Protein AF-A0A1I8FI12-F1 (afdb_monomer)

Sequence (278 aa):
MPPPSSIDGEDDNESLGGVTASTINPVGDDRMRRRLKYFFMTPCEKYQAKGRLPLKLLLQLLKVLLSWDPSWETPPYPPSHGPYAVYTYDSFYSAINFALAGYNGTASDSVGSFAPPAAANESQPEPPSLCLMHYANLTVDAANFRYVSTRCFEMLPLPDGNGTWRYDTRRLLEEEGYNLNFEIVLTAQLQFYILFDNRAHTGQVQVSLIADPIEHRCSVEEQFGQIEKAVSYTILDVSVILVCLLSFVSCVRSLYKGNRMRLVRPLVVSLVVLNLLN

Structure (mmCIF, N/CA/C/O backbone):
data_AF-A0A1I8FI12-F1
#
_entry.id   AF-A0A1I8FI12-F1
#
loop_
_atom_site.group_PDB
_atom_site.id
_atom_site.type_symbol
_atom_site.label_atom_id
_atom_site.label_alt_id
_atom_site.label_comp_id
_atom_site.label_asym_id
_atom_site.label_entity_id
_atom_site.label_seq_id
_atom_site.pdbx_PDB_ins_code
_atom_site.Cartn_x
_atom_site.Cartn_y
_atom_site.Cartn_z
_atom_site.occupancy
_atom_site.B_iso_or_equiv
_atom_site.auth_seq_id
_atom_site.auth_comp_id
_atom_site.auth_asym_id
_atom_site.auth_atom_id
_atom_site.pdbx_PDB_model_num
ATOM 1 N N . MET A 1 1 ? 31.578 -41.080 -69.756 1.00 28.78 1 MET A N 1
ATOM 2 C CA . MET A 1 1 ? 31.136 -41.744 -71.002 1.00 28.78 1 MET A CA 1
ATOM 3 C C . MET A 1 1 ? 29.886 -42.554 -70.688 1.00 28.78 1 MET A C 1
ATOM 5 O O . MET A 1 1 ? 29.957 -43.265 -69.693 1.00 28.78 1 MET A O 1
ATOM 9 N N . PRO A 1 2 ? 28.813 -42.520 -71.497 1.00 45.06 2 PRO A N 1
ATOM 10 C CA . PRO A 1 2 ? 28.521 -41.607 -72.608 1.00 45.06 2 PRO A CA 1
ATOM 11 C C . PRO A 1 2 ? 27.128 -40.899 -72.525 1.00 45.06 2 PRO A C 1
ATOM 13 O O . PRO A 1 2 ? 26.338 -41.205 -71.635 1.00 45.06 2 PRO A O 1
ATOM 16 N N . PRO A 1 3 ? 26.879 -39.922 -73.431 1.00 64.00 3 PRO A N 1
ATOM 17 C CA . PRO A 1 3 ? 25.586 -39.277 -73.783 1.00 64.00 3 PRO A CA 1
ATOM 18 C C . PRO A 1 3 ? 24.864 -40.148 -74.871 1.00 64.00 3 PRO A C 1
ATOM 20 O O . PRO A 1 3 ? 25.194 -41.336 -74.864 1.00 64.00 3 PRO A O 1
ATOM 23 N N . PRO A 1 4 ? 23.979 -39.724 -75.830 1.00 53.25 4 PRO A N 1
ATOM 24 C CA . PRO A 1 4 ? 23.434 -38.403 -76.241 1.00 53.25 4 PRO A CA 1
ATOM 25 C C . PRO A 1 4 ? 21.944 -38.377 -76.721 1.00 53.25 4 PRO A C 1
ATOM 27 O O . PRO A 1 4 ? 21.262 -39.397 -76.739 1.00 53.25 4 PRO A O 1
ATOM 30 N N . SER A 1 5 ? 21.444 -37.200 -77.134 1.00 34.06 5 SER A N 1
ATOM 31 C CA . SER A 1 5 ? 20.672 -36.905 -78.382 1.00 34.06 5 SER A CA 1
ATOM 32 C C . SER A 1 5 ? 19.989 -35.528 -78.224 1.00 34.06 5 SER A C 1
ATOM 34 O O . SER A 1 5 ? 19.393 -35.286 -77.182 1.00 34.06 5 SER A O 1
ATOM 36 N N . SER A 1 6 ? 20.171 -34.467 -79.025 1.00 30.56 6 SER A N 1
ATOM 37 C CA . SER A 1 6 ? 20.290 -34.205 -80.476 1.00 30.56 6 SER A CA 1
ATOM 38 C C . SER A 1 6 ? 18.968 -34.234 -81.257 1.00 30.56 6 SER A C 1
ATOM 40 O O . SER A 1 6 ? 18.298 -35.262 -81.240 1.00 30.56 6 SER A O 1
ATOM 42 N N . ILE A 1 7 ? 18.766 -33.159 -82.042 1.00 35.19 7 ILE A N 1
ATOM 43 C CA . ILE A 1 7 ? 18.015 -33.015 -83.314 1.00 35.19 7 ILE A CA 1
ATOM 44 C C . ILE A 1 7 ? 16.767 -32.105 -83.259 1.00 35.19 7 ILE A C 1
ATOM 46 O O . ILE A 1 7 ? 15.700 -32.500 -82.801 1.00 35.19 7 ILE A O 1
ATOM 50 N N . ASP A 1 8 ? 17.011 -30.865 -83.704 1.00 29.38 8 ASP A N 1
ATOM 51 C CA . ASP A 1 8 ? 16.436 -30.120 -84.844 1.00 29.38 8 ASP A CA 1
ATOM 52 C C . ASP A 1 8 ? 14.919 -29.957 -85.042 1.00 29.38 8 ASP A C 1
ATOM 54 O O . ASP A 1 8 ? 14.129 -30.895 -84.977 1.00 29.38 8 ASP A O 1
ATOM 58 N N . GLY A 1 9 ? 14.564 -28.723 -85.419 1.00 26.84 9 GLY A N 1
ATOM 59 C CA . GLY A 1 9 ? 13.270 -28.309 -85.955 1.00 26.84 9 GLY A CA 1
ATOM 60 C C . GLY A 1 9 ? 13.240 -26.799 -86.208 1.00 26.84 9 GLY A C 1
ATOM 61 O O . GLY A 1 9 ? 12.741 -26.050 -85.374 1.00 26.84 9 GLY A O 1
ATOM 62 N N . GLU A 1 10 ? 13.837 -26.384 -87.325 1.00 32.34 10 GLU A N 1
ATOM 63 C CA . GLU A 1 10 ? 13.619 -25.096 -88.000 1.00 32.34 10 GLU A CA 1
ATOM 64 C C . GLU A 1 10 ? 12.156 -25.016 -88.484 1.00 32.34 10 GLU A C 1
ATOM 66 O O . GLU A 1 10 ? 11.647 -26.017 -88.982 1.00 32.34 10 GLU A O 1
ATOM 71 N N . ASP A 1 11 ? 11.498 -23.861 -88.354 1.00 29.08 11 ASP A N 1
ATOM 72 C CA . ASP A 1 11 ? 10.553 -23.358 -89.363 1.00 29.08 11 ASP A CA 1
ATOM 73 C C . ASP A 1 11 ? 10.258 -21.867 -89.122 1.00 29.08 11 ASP A C 1
ATOM 75 O O . ASP A 1 11 ? 9.986 -21.409 -88.006 1.00 29.08 11 ASP A O 1
ATOM 79 N N . ASP A 1 12 ? 10.357 -21.126 -90.218 1.00 35.66 12 ASP A N 1
ATOM 80 C CA . ASP A 1 12 ? 10.257 -19.681 -90.367 1.00 35.66 12 ASP A CA 1
ATOM 81 C C . ASP A 1 12 ? 8.849 -19.135 -90.065 1.00 35.66 12 ASP A C 1
ATOM 83 O O . ASP A 1 12 ? 7.855 -19.747 -90.448 1.00 35.66 12 ASP A O 1
ATOM 87 N N . ASN A 1 13 ? 8.743 -17.929 -89.483 1.00 27.66 13 ASN A N 1
ATOM 88 C CA . ASN A 1 13 ? 8.133 -16.792 -90.190 1.00 27.66 13 ASN A CA 1
ATOM 89 C C . ASN A 1 13 ? 8.250 -15.464 -89.419 1.00 27.66 13 ASN A C 1
ATOM 91 O O . ASN A 1 13 ? 7.984 -15.357 -88.222 1.00 27.66 13 ASN A O 1
ATOM 95 N N . GLU A 1 14 ? 8.576 -14.431 -90.184 1.0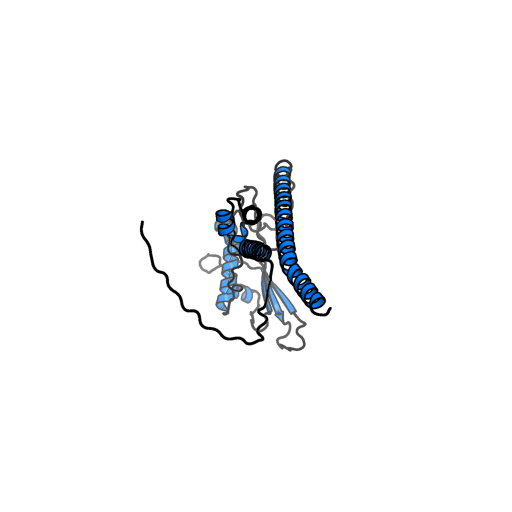0 32.38 14 GLU A N 1
ATOM 96 C CA . GLU A 1 14 ? 8.499 -13.008 -89.882 1.00 32.38 14 GLU A CA 1
ATOM 97 C C . GLU A 1 14 ? 7.123 -12.580 -89.333 1.00 32.38 14 GLU A C 1
ATOM 99 O O . GLU A 1 14 ? 6.083 -12.864 -89.924 1.00 32.38 14 GLU A O 1
ATOM 104 N N . SER A 1 15 ? 7.100 -11.799 -88.248 1.00 27.62 15 SER A N 1
ATOM 105 C CA . SER A 1 15 ? 6.546 -10.429 -88.255 1.00 27.62 15 SER A CA 1
ATOM 106 C C . SER A 1 15 ? 6.455 -9.824 -86.844 1.00 27.62 15 SER A C 1
ATOM 108 O O . SER A 1 15 ? 5.651 -10.193 -85.999 1.00 27.62 15 SER A O 1
ATOM 110 N N . LEU A 1 16 ? 7.324 -8.833 -86.641 1.00 32.00 16 LEU A N 1
ATOM 111 C CA . LEU A 1 16 ? 7.017 -7.504 -86.114 1.00 32.00 16 LEU A CA 1
ATOM 112 C C . LEU A 1 16 ? 6.233 -7.379 -84.788 1.00 32.00 16 LEU A C 1
ATOM 114 O O . LEU A 1 16 ? 5.007 -7.402 -84.746 1.00 32.00 16 LEU A O 1
ATOM 118 N N . GLY A 1 17 ? 6.969 -6.991 -83.740 1.00 35.22 17 GLY A N 1
ATOM 119 C CA . GLY A 1 17 ? 6.443 -6.066 -82.730 1.00 35.22 17 GLY A CA 1
ATOM 120 C C . GLY A 1 17 ? 6.242 -6.637 -81.331 1.00 35.22 17 GLY A C 1
ATOM 121 O O . GLY A 1 17 ? 5.132 -6.648 -80.815 1.00 35.22 17 GLY A O 1
ATOM 122 N N . GLY A 1 18 ? 7.332 -7.022 -80.669 1.00 27.70 18 GLY A N 1
ATOM 123 C CA . GLY A 1 18 ? 7.332 -7.318 -79.238 1.00 27.70 18 GLY A CA 1
ATOM 124 C C . GLY A 1 18 ? 8.640 -6.874 -78.605 1.00 27.70 18 GLY A C 1
ATOM 125 O O . GLY A 1 18 ? 9.526 -7.690 -78.380 1.00 27.70 18 GLY A O 1
ATOM 126 N N . VAL A 1 19 ? 8.786 -5.571 -78.353 1.00 32.06 19 VAL A N 1
ATOM 127 C CA . VAL A 1 19 ? 9.920 -5.021 -77.597 1.00 32.06 19 VAL A CA 1
ATOM 128 C C . VAL A 1 19 ? 9.822 -5.546 -76.163 1.00 32.06 19 VAL A C 1
ATOM 130 O O . VAL A 1 19 ? 9.080 -5.022 -75.334 1.00 32.06 19 VAL A O 1
ATOM 133 N N . THR A 1 20 ? 10.538 -6.632 -75.882 1.00 36.59 20 THR A N 1
ATOM 134 C CA . THR A 1 20 ? 10.688 -7.180 -74.538 1.00 36.59 20 THR A CA 1
ATOM 135 C C . THR A 1 20 ? 11.482 -6.213 -73.677 1.00 36.59 20 THR A C 1
ATOM 137 O O . THR A 1 20 ? 12.553 -5.736 -74.054 1.00 36.59 20 THR A O 1
ATOM 140 N N . ALA A 1 21 ? 10.939 -5.959 -72.493 1.00 42.91 21 ALA A N 1
ATOM 141 C CA . ALA A 1 21 ? 11.583 -5.238 -71.420 1.00 42.91 21 ALA A CA 1
ATOM 142 C C . ALA A 1 21 ? 13.016 -5.737 -71.154 1.00 42.91 21 ALA A C 1
ATOM 144 O O . ALA A 1 21 ? 13.304 -6.933 -71.185 1.00 42.91 21 ALA A O 1
ATOM 145 N N . SER A 1 22 ? 13.862 -4.794 -70.743 1.00 39.78 22 SER A N 1
ATOM 146 C CA . SER A 1 22 ? 15.077 -5.006 -69.951 1.00 39.78 22 SER A CA 1
ATOM 147 C C . SER A 1 22 ? 16.288 -5.678 -70.614 1.00 39.78 22 SER A C 1
ATOM 149 O O . SER A 1 22 ? 16.680 -6.780 -70.244 1.00 39.78 22 SER A O 1
ATOM 151 N N . THR A 1 23 ? 17.059 -4.904 -71.380 1.00 44.78 23 THR A N 1
ATOM 152 C CA . THR A 1 23 ? 18.528 -4.986 -71.266 1.00 44.78 23 THR A CA 1
ATOM 153 C C . THR A 1 23 ? 18.936 -4.311 -69.952 1.00 44.78 23 THR A C 1
ATOM 155 O O . THR A 1 23 ? 19.423 -3.182 -69.932 1.00 44.78 23 THR A O 1
ATOM 158 N N . ILE A 1 24 ? 18.658 -4.961 -68.818 1.00 54.66 24 ILE A N 1
ATOM 159 C CA . ILE A 1 24 ? 19.204 -4.547 -67.522 1.00 54.66 24 ILE A CA 1
ATOM 160 C C . ILE A 1 24 ? 20.526 -5.285 -67.335 1.00 54.66 24 ILE A C 1
ATOM 162 O O . ILE A 1 24 ? 20.578 -6.496 -67.507 1.00 54.66 24 ILE A O 1
ATOM 166 N N . ASN A 1 25 ? 21.592 -4.560 -66.982 1.00 60.25 25 ASN A N 1
ATOM 167 C CA . ASN A 1 25 ? 22.897 -5.117 -66.616 1.00 60.25 25 ASN A CA 1
ATOM 168 C C . ASN A 1 25 ? 22.739 -6.311 -65.641 1.00 60.25 25 ASN A C 1
ATOM 170 O O . ASN A 1 25 ? 22.577 -6.078 -64.436 1.00 60.25 25 ASN A O 1
ATOM 174 N N . PRO A 1 26 ? 22.855 -7.576 -66.095 1.00 61.06 26 PRO A N 1
ATOM 175 C CA . PRO A 1 26 ? 22.500 -8.743 -65.277 1.00 61.06 26 PRO A CA 1
ATOM 176 C C . PRO A 1 26 ? 23.405 -8.860 -64.039 1.00 61.06 26 PRO A C 1
ATOM 178 O O . PRO A 1 26 ? 22.983 -9.230 -62.945 1.00 61.06 26 PRO A O 1
ATOM 181 N N . VAL A 1 27 ? 24.654 -8.406 -64.175 1.00 67.50 27 VAL A N 1
ATOM 182 C CA . VAL A 1 27 ? 25.665 -8.374 -63.108 1.00 67.50 27 VAL A CA 1
ATOM 183 C C . VAL A 1 27 ? 25.328 -7.361 -61.997 1.00 67.50 27 VAL A C 1
ATOM 185 O O . VAL A 1 27 ? 25.689 -7.566 -60.830 1.00 67.50 27 VAL A O 1
ATOM 188 N N . GLY A 1 28 ? 24.658 -6.255 -62.335 1.00 70.69 28 GLY A N 1
ATOM 189 C CA . GLY A 1 28 ? 24.267 -5.208 -61.385 1.00 70.69 28 GLY A CA 1
ATOM 190 C C . GLY A 1 28 ? 23.072 -5.626 -60.529 1.00 70.69 28 GLY A C 1
ATOM 191 O O . GLY A 1 28 ? 23.107 -5.498 -59.298 1.00 70.69 28 GLY A O 1
ATOM 192 N N . ASP A 1 29 ? 22.070 -6.213 -61.175 1.00 75.75 29 ASP A N 1
ATOM 193 C CA . ASP A 1 29 ? 20.841 -6.685 -60.540 1.00 75.75 29 ASP A CA 1
ATOM 194 C C . ASP A 1 29 ? 21.094 -7.850 -59.588 1.00 75.75 29 ASP A C 1
ATOM 196 O O . ASP A 1 29 ? 20.639 -7.828 -58.438 1.00 75.75 29 ASP A O 1
ATOM 200 N N . ASP A 1 30 ? 21.926 -8.813 -59.987 1.00 78.81 30 ASP A N 1
ATOM 201 C CA . ASP A 1 30 ? 22.311 -9.928 -59.122 1.00 78.81 30 ASP A CA 1
ATOM 202 C C . ASP A 1 30 ? 23.063 -9.465 -57.870 1.00 78.81 30 ASP A C 1
ATOM 204 O O . ASP A 1 30 ? 22.864 -9.987 -56.764 1.00 78.81 30 ASP A O 1
ATOM 208 N N . ARG A 1 31 ? 23.907 -8.435 -58.002 1.00 79.56 31 ARG A N 1
ATOM 209 C CA . ARG A 1 31 ? 24.627 -7.837 -56.870 1.00 79.56 31 ARG A CA 1
ATOM 210 C C . ARG A 1 31 ? 23.667 -7.138 -55.904 1.00 79.56 31 ARG A C 1
ATOM 212 O O . ARG A 1 31 ? 23.850 -7.244 -54.685 1.00 79.56 31 ARG A O 1
ATOM 219 N N . MET A 1 32 ? 22.653 -6.444 -56.416 1.00 78.31 32 MET A N 1
ATOM 220 C CA . MET A 1 32 ? 21.637 -5.764 -55.607 1.00 78.31 32 MET A CA 1
ATOM 221 C C . MET A 1 32 ? 20.704 -6.772 -54.917 1.00 78.31 32 MET A C 1
ATOM 223 O O . MET A 1 32 ? 20.475 -6.672 -53.707 1.00 78.31 32 MET A O 1
ATOM 227 N N . ARG A 1 33 ? 20.267 -7.812 -55.637 1.00 81.44 33 ARG A N 1
ATOM 228 C CA . ARG A 1 33 ? 19.439 -8.915 -55.126 1.00 81.44 33 ARG A CA 1
ATOM 229 C C . ARG A 1 33 ? 20.116 -9.654 -53.974 1.00 81.44 33 ARG A C 1
ATOM 231 O O . ARG A 1 33 ? 19.496 -9.871 -52.932 1.00 81.44 33 ARG A O 1
ATOM 238 N N . ARG A 1 34 ? 21.414 -9.963 -54.097 1.00 82.50 34 ARG A N 1
ATOM 239 C CA . ARG A 1 34 ? 22.209 -10.579 -53.014 1.00 82.50 34 ARG A CA 1
ATOM 240 C C . ARG A 1 34 ? 22.301 -9.680 -51.778 1.00 82.50 34 ARG A C 1
ATOM 242 O O . ARG A 1 34 ? 22.200 -10.172 -50.655 1.00 82.50 34 ARG A O 1
ATOM 249 N N . ARG A 1 35 ? 22.458 -8.361 -51.955 1.00 80.81 35 ARG A N 1
ATOM 250 C CA . ARG A 1 35 ? 22.498 -7.391 -50.842 1.00 80.81 35 ARG A CA 1
ATOM 251 C C . ARG A 1 35 ? 21.152 -7.259 -50.130 1.00 80.81 35 ARG A C 1
ATOM 253 O O . ARG A 1 35 ? 21.146 -7.153 -48.905 1.00 80.81 35 ARG A O 1
ATOM 260 N N . LEU A 1 36 ? 20.048 -7.293 -50.876 1.00 82.88 36 LEU A N 1
ATOM 261 C CA . LEU A 1 36 ? 18.695 -7.235 -50.327 1.00 82.88 36 LEU A CA 1
ATOM 262 C C . LEU A 1 36 ? 18.363 -8.509 -49.542 1.00 82.88 36 LEU A C 1
ATOM 264 O O . LEU A 1 36 ? 17.964 -8.417 -48.384 1.00 82.88 36 LEU A O 1
ATOM 268 N N . LYS A 1 37 ? 18.635 -9.689 -50.121 1.00 84.00 37 LYS A N 1
ATOM 269 C CA . LYS A 1 37 ? 18.462 -10.984 -49.443 1.00 84.00 37 LYS A CA 1
ATOM 270 C C . LYS A 1 37 ? 19.275 -11.035 -48.148 1.00 84.0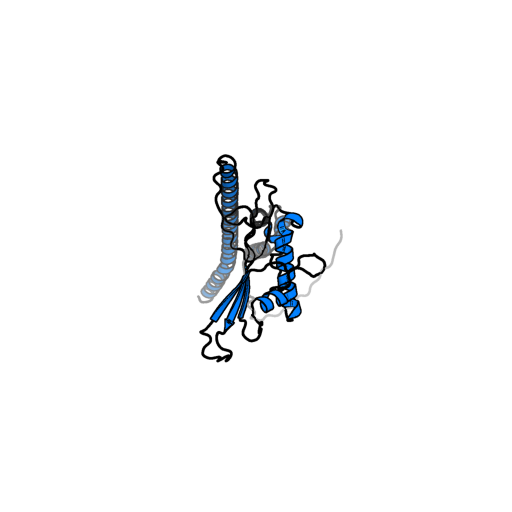0 37 LYS A C 1
ATOM 272 O O . LYS A 1 37 ? 18.729 -11.321 -47.091 1.00 84.00 37 LYS A O 1
ATOM 277 N N . TYR A 1 38 ? 20.546 -10.625 -48.198 1.00 84.25 38 TYR A N 1
ATOM 278 C CA . TYR A 1 38 ? 21.390 -10.537 -47.004 1.00 84.25 38 TYR A CA 1
ATOM 279 C C . TYR A 1 38 ? 20.868 -9.532 -45.964 1.00 84.25 38 TYR A C 1
ATOM 281 O O . TYR A 1 38 ? 21.135 -9.705 -44.783 1.00 84.25 38 TYR A O 1
ATOM 289 N N . PHE A 1 39 ? 20.155 -8.465 -46.340 1.00 83.69 39 PHE A N 1
ATOM 290 C CA . PHE A 1 39 ? 19.617 -7.510 -45.363 1.00 83.69 39 PHE A CA 1
ATOM 291 C C . PHE A 1 39 ? 18.478 -8.112 -44.528 1.00 83.69 39 PHE A C 1
ATOM 293 O O . PHE A 1 39 ? 18.490 -7.926 -43.309 1.00 83.69 39 PHE A O 1
ATOM 300 N N . PHE A 1 40 ? 17.576 -8.873 -45.155 1.00 84.25 40 PHE A N 1
ATOM 301 C CA . PHE A 1 40 ? 16.391 -9.467 -44.518 1.00 84.25 40 PHE A CA 1
ATOM 302 C C . PHE A 1 40 ? 16.611 -10.848 -43.879 1.00 84.25 40 PHE A C 1
ATOM 304 O O . PHE A 1 40 ? 15.725 -11.325 -43.184 1.00 84.25 40 PHE A O 1
ATOM 311 N N . MET A 1 41 ? 17.783 -11.466 -44.054 1.00 85.31 41 MET A N 1
ATOM 312 C CA . MET A 1 41 ? 18.145 -12.703 -43.347 1.00 85.31 41 MET A CA 1
ATOM 313 C C . MET A 1 41 ? 18.170 -12.527 -41.820 1.00 85.31 41 MET A C 1
ATOM 315 O O . MET A 1 41 ? 18.534 -11.452 -41.311 1.00 85.31 41 MET A O 1
ATOM 319 N N . THR A 1 42 ? 17.860 -13.602 -41.094 1.00 85.56 42 THR A N 1
ATOM 320 C CA . THR A 1 42 ? 17.941 -13.652 -39.628 1.00 85.56 42 THR A CA 1
ATOM 321 C C . THR A 1 42 ? 19.398 -13.518 -39.143 1.00 85.56 42 THR A C 1
ATOM 323 O O . THR A 1 42 ? 20.347 -13.708 -39.916 1.00 85.56 42 THR A O 1
ATOM 326 N N . PRO A 1 43 ? 19.639 -13.146 -37.871 1.00 81.62 43 PRO A N 1
ATOM 327 C CA . PRO A 1 43 ? 20.995 -13.068 -37.322 1.00 81.62 43 PRO A CA 1
ATOM 328 C C . PRO A 1 43 ? 21.767 -14.393 -37.422 1.00 81.62 43 PRO A C 1
ATOM 330 O O . PRO A 1 43 ? 22.950 -14.374 -37.765 1.00 81.62 43 PRO A O 1
ATOM 333 N N . CYS A 1 44 ? 21.092 -15.526 -37.198 1.00 82.00 44 CYS A N 1
ATOM 334 C CA . CYS A 1 44 ? 21.666 -16.870 -37.303 1.00 82.00 44 CYS A CA 1
ATOM 335 C C . CYS A 1 44 ? 22.076 -17.198 -38.746 1.00 82.00 44 CYS A C 1
ATOM 337 O O . CYS A 1 44 ? 23.206 -17.614 -38.988 1.00 82.00 44 CYS A O 1
ATOM 339 N N . GLU A 1 45 ? 21.213 -16.900 -39.720 1.00 85.81 45 GLU A N 1
ATOM 340 C CA . GLU A 1 45 ? 21.511 -17.071 -41.148 1.00 85.81 45 GLU A CA 1
ATOM 341 C C . GLU A 1 45 ? 22.701 -16.212 -41.605 1.00 85.81 45 GLU A C 1
ATOM 343 O O . GLU A 1 45 ? 23.546 -16.654 -42.384 1.00 85.81 45 GLU A O 1
ATOM 348 N N . LYS A 1 46 ? 22.814 -14.976 -41.099 1.00 86.06 46 LYS A N 1
ATOM 349 C CA . LYS A 1 46 ? 23.953 -14.084 -41.386 1.00 86.06 46 LYS A CA 1
ATOM 350 C C . LYS A 1 46 ? 25.260 -14.596 -40.787 1.00 86.06 46 LYS A C 1
ATOM 352 O O . LYS A 1 46 ? 26.307 -14.429 -41.418 1.00 86.06 46 LYS A O 1
ATOM 357 N N . TYR A 1 47 ? 25.203 -15.186 -39.593 1.00 84.56 47 TYR A N 1
ATOM 358 C CA . TYR A 1 47 ? 26.350 -15.837 -38.967 1.00 84.56 47 TYR A CA 1
ATOM 359 C C . TYR A 1 47 ? 26.789 -17.049 -39.791 1.00 84.56 47 TYR A C 1
ATOM 361 O O . TYR A 1 47 ? 27.951 -17.125 -40.170 1.00 84.56 47 TYR A O 1
ATOM 369 N N . GLN A 1 48 ? 25.855 -17.914 -40.191 1.00 84.88 48 GLN A N 1
ATOM 370 C CA . GLN A 1 48 ? 26.142 -19.077 -41.036 1.00 84.88 48 GLN A CA 1
ATOM 371 C C . GLN A 1 48 ? 26.708 -18.683 -42.415 1.00 84.88 48 GLN A C 1
ATOM 373 O O . GLN A 1 48 ? 27.594 -19.351 -42.936 1.00 84.88 48 GLN A O 1
ATOM 378 N N . ALA A 1 49 ? 26.260 -17.560 -42.989 1.00 83.69 49 ALA A N 1
ATOM 379 C CA . ALA A 1 49 ? 26.706 -17.094 -44.303 1.00 83.69 49 ALA A CA 1
ATOM 380 C C . ALA A 1 49 ? 28.076 -16.381 -44.322 1.00 83.69 49 ALA A C 1
ATOM 382 O O . ALA A 1 49 ? 28.666 -16.242 -45.394 1.00 83.69 49 ALA A O 1
ATOM 383 N N . LYS A 1 50 ? 28.569 -15.847 -43.192 1.00 82.12 50 LYS A N 1
ATOM 384 C CA . LYS A 1 50 ? 29.823 -15.053 -43.142 1.00 82.12 50 LYS A CA 1
ATOM 385 C C . LYS A 1 50 ? 30.765 -15.362 -41.975 1.00 82.12 50 LYS A C 1
ATOM 387 O O . LYS A 1 50 ? 31.834 -14.759 -41.918 1.00 82.12 50 LYS A O 1
ATOM 392 N N . GLY A 1 51 ? 30.365 -16.198 -41.022 1.00 79.12 51 GLY A N 1
ATOM 393 C CA . GLY A 1 51 ? 31.137 -16.554 -39.825 1.00 79.12 51 GLY A CA 1
ATOM 394 C C . GLY A 1 51 ? 31.386 -15.409 -38.834 1.00 79.12 51 GLY A C 1
ATOM 395 O O . GLY A 1 51 ? 32.211 -15.543 -37.937 1.00 79.12 51 GLY A O 1
ATOM 396 N N . ARG A 1 52 ? 30.723 -14.251 -38.983 1.00 80.31 52 ARG A N 1
ATOM 397 C CA . ARG A 1 52 ? 30.955 -13.073 -38.124 1.00 80.31 52 ARG A CA 1
ATOM 398 C C . ARG A 1 52 ? 29.964 -13.020 -36.975 1.00 80.31 52 ARG A C 1
ATOM 400 O O . ARG A 1 52 ? 28.769 -12.879 -37.230 1.00 80.31 52 ARG A O 1
ATOM 407 N N . LEU A 1 53 ? 30.471 -13.036 -35.742 1.00 78.75 53 LEU A N 1
ATOM 408 C CA . LEU A 1 53 ? 29.665 -12.939 -34.522 1.00 78.75 53 LEU A CA 1
ATOM 409 C C . LEU A 1 53 ? 28.706 -11.726 -34.563 1.00 78.75 53 LEU A C 1
ATOM 411 O O . LEU A 1 53 ? 29.133 -10.613 -34.898 1.00 78.75 53 LEU A O 1
ATOM 415 N N . PRO A 1 54 ? 27.410 -11.906 -34.238 1.00 83.06 54 PRO A N 1
ATOM 416 C CA . PRO A 1 54 ? 26.411 -10.845 -34.305 1.00 83.06 54 PRO A CA 1
ATOM 417 C C . PRO A 1 54 ? 26.522 -9.911 -33.092 1.00 83.06 54 PRO A C 1
ATOM 419 O O . PRO A 1 54 ? 25.685 -9.934 -32.195 1.00 83.06 54 PRO A O 1
ATOM 422 N N . LEU A 1 55 ? 27.526 -9.028 -33.092 1.00 82.94 55 LEU A N 1
ATOM 423 C CA . LEU A 1 55 ? 27.788 -8.078 -31.997 1.00 82.94 55 LEU A CA 1
ATOM 424 C C . LEU A 1 55 ? 26.567 -7.227 -31.606 1.00 82.94 55 LEU A C 1
ATOM 426 O O . LEU A 1 55 ? 26.432 -6.853 -30.451 1.00 82.94 55 LEU A O 1
ATOM 430 N N . LYS A 1 56 ? 25.645 -6.952 -32.538 1.00 85.69 56 LYS A N 1
ATOM 431 C CA . LYS A 1 56 ? 24.390 -6.239 -32.235 1.00 85.69 56 LYS A CA 1
ATOM 432 C C . LYS A 1 56 ? 23.453 -7.041 -31.333 1.00 85.69 56 LYS A C 1
ATOM 434 O O . LYS A 1 56 ? 22.845 -6.464 -30.443 1.00 85.69 56 LYS A O 1
ATOM 439 N N . LEU A 1 57 ? 23.351 -8.347 -31.581 1.00 84.69 57 LEU A N 1
ATOM 440 C CA . LEU A 1 57 ? 22.531 -9.252 -30.780 1.00 84.69 57 LEU A CA 1
ATOM 441 C C . LEU A 1 57 ? 23.161 -9.435 -29.397 1.00 84.69 57 LEU A C 1
ATOM 443 O O . LEU A 1 57 ? 22.470 -9.347 -28.393 1.00 84.69 57 LEU A O 1
ATOM 447 N N . LEU A 1 58 ? 24.487 -9.593 -29.348 1.00 85.44 58 LEU A N 1
ATOM 448 C CA . LEU A 1 58 ? 25.226 -9.706 -28.091 1.00 85.44 58 LEU A CA 1
ATOM 449 C C . LEU A 1 58 ? 25.122 -8.427 -27.245 1.00 85.44 58 LEU A C 1
ATOM 451 O O . LEU A 1 58 ? 24.901 -8.508 -26.044 1.00 85.44 58 LEU A O 1
ATOM 455 N N . LEU A 1 59 ? 25.184 -7.248 -27.873 1.00 86.75 59 LEU A N 1
ATOM 456 C CA . LEU A 1 59 ? 24.977 -5.965 -27.196 1.00 86.75 59 LEU A CA 1
ATOM 457 C C . LEU A 1 59 ? 23.530 -5.788 -26.702 1.00 86.75 59 LEU A C 1
ATOM 459 O O . LEU A 1 59 ? 23.316 -5.197 -25.649 1.00 86.75 59 LEU A O 1
ATOM 463 N N . GLN A 1 60 ? 22.535 -6.296 -27.439 1.00 85.38 60 GLN A N 1
ATOM 464 C CA . GLN A 1 60 ? 21.137 -6.295 -26.993 1.00 85.38 60 GLN A CA 1
ATOM 465 C C . GLN A 1 60 ? 20.925 -7.203 -25.780 1.00 85.38 60 GLN A C 1
ATOM 467 O O . GLN A 1 60 ? 20.270 -6.783 -24.834 1.00 85.38 60 GLN A O 1
ATOM 472 N N . LEU A 1 61 ? 21.511 -8.401 -25.778 1.00 85.56 61 LEU A N 1
ATOM 473 C CA . LEU A 1 61 ? 21.448 -9.312 -24.633 1.00 85.56 61 LEU A CA 1
ATOM 474 C C . LEU A 1 61 ? 22.183 -8.740 -23.415 1.00 85.56 61 LEU A C 1
ATOM 476 O O . LEU A 1 61 ? 21.640 -8.752 -22.317 1.00 85.56 61 LEU A O 1
ATOM 480 N N . LEU A 1 62 ? 23.368 -8.155 -23.616 1.00 87.69 62 LEU A N 1
ATOM 481 C CA . LEU A 1 62 ? 24.110 -7.479 -22.551 1.00 87.69 62 LEU A CA 1
ATOM 482 C C . LEU A 1 62 ? 23.313 -6.312 -21.953 1.00 87.69 62 LEU A C 1
ATOM 484 O O . LEU A 1 62 ? 23.296 -6.150 -20.740 1.00 87.69 62 LEU A O 1
ATOM 488 N N . LYS A 1 63 ? 22.619 -5.525 -22.786 1.00 86.56 63 LYS A N 1
ATOM 489 C CA . LYS A 1 63 ? 21.739 -4.451 -22.309 1.00 86.56 63 LYS A CA 1
ATOM 490 C C . LYS A 1 63 ? 20.623 -4.986 -21.407 1.00 86.56 63 LYS A C 1
ATOM 492 O O . LYS A 1 63 ? 20.349 -4.377 -20.386 1.00 86.56 63 LYS A O 1
ATOM 497 N N . VAL A 1 64 ? 19.987 -6.097 -21.782 1.00 84.75 64 VAL A N 1
ATOM 498 C CA . VAL A 1 64 ? 18.910 -6.702 -20.979 1.00 84.75 64 VAL A CA 1
ATOM 499 C C . VAL A 1 64 ? 19.439 -7.196 -19.635 1.00 84.75 64 VAL A C 1
ATOM 501 O O . VAL A 1 64 ? 18.801 -6.949 -18.625 1.00 84.75 64 VAL A O 1
ATOM 504 N N . LEU A 1 65 ? 20.613 -7.831 -19.611 1.00 84.81 65 LEU A N 1
ATOM 505 C CA . LEU A 1 65 ? 21.218 -8.318 -18.368 1.00 84.81 65 LEU A CA 1
ATOM 506 C C . LEU A 1 65 ? 21.688 -7.178 -17.452 1.00 84.81 65 LEU A C 1
ATOM 508 O O . LEU A 1 65 ? 21.520 -7.266 -16.245 1.00 84.81 65 LEU A O 1
ATOM 512 N N . LEU A 1 66 ? 22.255 -6.103 -18.011 1.00 83.06 66 LEU A N 1
ATOM 513 C CA . LEU A 1 66 ? 22.696 -4.940 -17.228 1.00 83.06 66 LEU A CA 1
ATOM 514 C C . LEU A 1 66 ? 21.534 -4.086 -16.708 1.00 83.06 66 LEU A C 1
ATOM 516 O O . LEU A 1 66 ? 21.691 -3.397 -15.709 1.00 83.06 66 LEU A O 1
ATOM 520 N N . SER A 1 67 ? 20.392 -4.098 -17.394 1.00 79.19 67 SER A N 1
ATOM 521 C CA . SER A 1 67 ? 19.158 -3.432 -16.954 1.00 79.19 67 SER A CA 1
ATOM 522 C C . SER A 1 67 ? 18.174 -4.402 -16.295 1.00 79.19 67 SER A C 1
ATOM 524 O O . SER A 1 67 ? 16.991 -4.082 -16.191 1.00 79.19 67 SER A O 1
ATOM 526 N N . TRP A 1 68 ? 18.637 -5.591 -15.906 1.00 79.50 68 TRP A N 1
ATOM 527 C CA . TRP A 1 68 ? 17.824 -6.554 -15.180 1.00 79.50 68 TRP A CA 1
ATOM 528 C C . TRP A 1 68 ? 17.604 -6.046 -13.761 1.00 79.50 68 TRP A C 1
ATOM 530 O O . TRP A 1 68 ? 18.564 -5.722 -13.063 1.00 79.50 68 TRP A O 1
ATOM 540 N N . ASP A 1 69 ? 16.348 -5.994 -13.336 1.00 74.00 69 ASP A N 1
ATOM 541 C CA . ASP A 1 69 ? 15.969 -5.530 -12.009 1.00 74.00 69 ASP A CA 1
ATOM 542 C C . ASP A 1 69 ? 15.220 -6.667 -11.270 1.00 74.00 69 ASP A C 1
ATOM 544 O O . ASP A 1 69 ? 14.404 -7.366 -11.879 1.00 74.00 69 ASP A O 1
ATOM 548 N N . PRO A 1 70 ? 15.490 -6.922 -9.976 1.00 67.38 70 PRO A N 1
ATOM 549 C CA . PRO A 1 70 ? 14.804 -7.971 -9.211 1.00 67.38 70 PRO A CA 1
ATOM 550 C C . PRO A 1 70 ? 13.282 -7.769 -9.092 1.00 67.38 70 PRO A C 1
ATOM 552 O O . PRO A 1 70 ? 12.543 -8.721 -8.833 1.00 67.38 70 PRO A O 1
ATOM 555 N N . SER A 1 71 ? 12.779 -6.549 -9.314 1.00 63.66 71 SER A N 1
ATOM 556 C CA . SER A 1 71 ? 11.340 -6.248 -9.368 1.00 63.66 71 SER A CA 1
ATOM 557 C C . SER A 1 71 ? 10.601 -6.984 -10.490 1.00 63.66 71 SER A C 1
ATOM 559 O O . SER A 1 71 ? 9.381 -7.094 -10.439 1.00 63.66 71 SER A O 1
ATOM 561 N N . TRP A 1 72 ? 11.314 -7.533 -11.479 1.00 64.81 72 TRP A N 1
ATOM 562 C CA . TRP A 1 72 ? 10.728 -8.320 -12.569 1.00 64.81 72 TRP A CA 1
ATOM 563 C C . TRP A 1 72 ? 10.531 -9.798 -12.198 1.00 64.81 72 TRP A C 1
ATOM 565 O O . TRP A 1 72 ? 9.814 -10.513 -12.898 1.00 64.81 72 TRP A O 1
ATOM 575 N N . GLU A 1 73 ? 11.153 -10.260 -11.108 1.00 60.97 73 GLU A N 1
ATOM 576 C CA . GLU A 1 73 ? 11.052 -11.636 -10.598 1.00 60.97 73 GLU A CA 1
ATOM 577 C C . GLU A 1 73 ? 10.033 -11.773 -9.459 1.00 60.97 73 GLU A C 1
ATOM 579 O O . GLU A 1 73 ? 9.595 -12.879 -9.139 1.00 60.97 73 GLU A O 1
ATOM 584 N N . THR A 1 74 ? 9.620 -10.652 -8.865 1.00 60.09 74 THR A N 1
ATOM 585 C CA . THR A 1 74 ? 8.587 -10.615 -7.828 1.00 60.09 74 THR A CA 1
ATOM 586 C C . THR A 1 74 ? 7.273 -10.136 -8.444 1.00 60.09 74 THR A C 1
ATOM 588 O O . THR A 1 74 ? 7.263 -9.123 -9.145 1.00 60.09 74 THR A O 1
ATOM 591 N N . PRO A 1 75 ? 6.140 -10.841 -8.244 1.00 56.38 75 PRO A N 1
ATOM 592 C CA . PRO A 1 75 ? 4.852 -10.290 -8.643 1.00 56.38 75 PRO A CA 1
ATOM 593 C C . PRO A 1 75 ? 4.699 -8.930 -7.949 1.00 56.38 75 PRO A C 1
ATOM 595 O O . PRO A 1 75 ? 4.951 -8.854 -6.741 1.00 56.38 75 PRO A O 1
ATOM 598 N N . PRO A 1 76 ? 4.333 -7.856 -8.677 1.00 57.06 76 PRO A N 1
ATOM 599 C CA . PRO A 1 76 ? 4.165 -6.556 -8.055 1.00 57.06 76 PRO A CA 1
ATOM 600 C C . PRO A 1 76 ? 3.148 -6.715 -6.929 1.00 57.06 76 PRO A C 1
ATOM 602 O O . PRO A 1 76 ? 2.066 -7.272 -7.125 1.00 57.06 76 PRO A O 1
ATOM 605 N N . TYR A 1 77 ? 3.546 -6.299 -5.732 1.00 53.34 77 TYR A N 1
ATOM 606 C CA . TYR A 1 77 ? 2.654 -6.184 -4.596 1.00 53.34 77 TYR A CA 1
ATOM 607 C C . TYR A 1 77 ? 2.296 -4.698 -4.464 1.00 53.34 77 TYR A C 1
ATOM 609 O O . TYR A 1 77 ? 3.208 -3.873 -4.366 1.00 53.34 77 TYR A O 1
ATOM 617 N N . PRO A 1 78 ? 1.003 -4.320 -4.469 1.00 52.91 78 PRO A N 1
ATOM 618 C CA . PRO A 1 78 ? -0.194 -5.171 -4.391 1.00 52.91 78 PRO A CA 1
ATOM 619 C C . PRO A 1 78 ? -0.502 -5.962 -5.685 1.00 52.91 78 PRO A C 1
ATOM 621 O O . PRO A 1 78 ? -0.142 -5.504 -6.768 1.00 52.91 78 PRO A O 1
ATOM 624 N N . PRO A 1 79 ? -1.147 -7.147 -5.582 1.00 52.12 79 PRO A N 1
ATOM 625 C CA . PRO A 1 79 ? -1.349 -8.072 -6.701 1.00 52.12 79 PRO A CA 1
ATOM 626 C C . PRO A 1 79 ? -2.231 -7.492 -7.820 1.00 52.12 79 PRO A C 1
ATOM 628 O O . PRO A 1 79 ? -2.946 -6.515 -7.634 1.00 52.12 79 PRO A O 1
ATOM 631 N N . SER A 1 80 ? -2.223 -8.144 -8.988 1.00 56.09 80 SER A N 1
ATOM 632 C CA . SER A 1 80 ? -3.004 -7.753 -10.178 1.00 56.09 80 SER A CA 1
ATOM 633 C C . SER A 1 80 ? -4.510 -8.051 -10.103 1.00 56.09 80 SER A C 1
ATOM 635 O O . SER A 1 80 ? -5.265 -7.612 -10.973 1.00 56.09 80 SER A O 1
ATOM 637 N N . HIS A 1 81 ? -4.964 -8.781 -9.081 1.00 54.41 81 HIS A N 1
ATOM 638 C CA . HIS A 1 81 ? -6.374 -8.790 -8.694 1.00 54.41 81 HIS A CA 1
ATOM 639 C C . HIS A 1 81 ? -6.649 -7.442 -8.022 1.00 54.41 81 HIS A C 1
ATOM 641 O O . HIS A 1 81 ? -5.830 -7.004 -7.222 1.00 54.41 81 HIS A O 1
ATOM 647 N N . GLY A 1 82 ? -7.747 -6.767 -8.375 1.00 58.84 82 GLY A N 1
ATOM 648 C CA . GLY A 1 82 ? -8.078 -5.444 -7.830 1.00 58.84 82 GLY A CA 1
ATOM 649 C C . GLY A 1 82 ? -7.999 -5.371 -6.293 1.00 58.84 82 GLY A C 1
ATOM 650 O O . GLY A 1 82 ? -7.934 -6.410 -5.632 1.00 58.84 82 GLY A O 1
ATOM 651 N N . PRO A 1 83 ? -8.001 -4.156 -5.712 1.00 61.62 83 PRO A N 1
ATOM 652 C CA . PRO A 1 83 ? -7.845 -3.975 -4.269 1.00 61.62 83 PRO A CA 1
ATOM 653 C C . PRO A 1 83 ? -8.792 -4.904 -3.501 1.00 61.62 83 PRO A C 1
ATOM 655 O O . PRO A 1 83 ? -9.955 -5.048 -3.885 1.00 61.62 83 PRO A O 1
ATOM 658 N N . TYR A 1 84 ? -8.285 -5.547 -2.442 1.00 72.88 84 TYR A N 1
ATOM 659 C CA . TYR A 1 84 ? -9.090 -6.413 -1.581 1.00 72.88 84 TYR A CA 1
ATOM 660 C C . TYR A 1 84 ? -10.351 -5.660 -1.145 1.00 72.88 84 TYR A C 1
ATOM 662 O O . TYR A 1 84 ? -10.266 -4.597 -0.528 1.00 72.88 84 TYR A O 1
ATOM 670 N N . ALA A 1 85 ? -11.511 -6.195 -1.518 1.00 79.06 85 ALA A N 1
ATOM 671 C CA . ALA A 1 85 ? -12.799 -5.557 -1.316 1.00 79.06 85 ALA A CA 1
ATOM 672 C C . ALA A 1 85 ? -13.676 -6.410 -0.405 1.00 79.06 85 ALA A C 1
ATOM 674 O O . ALA A 1 85 ? -13.683 -7.640 -0.465 1.00 79.06 85 ALA A O 1
ATOM 675 N N . VAL A 1 86 ? -14.430 -5.720 0.439 1.00 86.06 86 VAL A N 1
ATOM 676 C CA . VAL A 1 86 ? -15.299 -6.298 1.452 1.00 86.06 86 VAL A CA 1
ATOM 677 C C . VAL A 1 86 ? -16.736 -5.927 1.101 1.00 86.06 86 VAL A C 1
ATOM 679 O O . VAL A 1 86 ? -17.018 -4.760 0.844 1.00 86.06 86 VAL A O 1
ATOM 682 N N . TYR A 1 87 ? -17.640 -6.909 1.084 1.00 86.12 87 TYR A N 1
ATOM 683 C CA . TYR A 1 87 ? -19.002 -6.728 0.554 1.00 86.12 87 TYR A CA 1
ATOM 684 C C . TYR A 1 87 ? -20.115 -6.916 1.587 1.00 86.12 87 TYR A C 1
ATOM 686 O O . TYR A 1 87 ? -21.281 -6.690 1.277 1.00 86.12 87 TYR A O 1
ATOM 694 N N . THR A 1 88 ? -19.783 -7.343 2.807 1.00 90.94 88 THR A N 1
ATOM 695 C CA . THR A 1 88 ? -20.766 -7.551 3.878 1.00 90.94 88 THR A CA 1
ATOM 696 C C . THR A 1 88 ? -20.385 -6.777 5.136 1.00 90.94 88 THR A C 1
ATOM 698 O O . THR A 1 88 ? -19.202 -6.547 5.403 1.00 90.94 88 THR A O 1
ATOM 701 N N . TYR A 1 89 ? -21.395 -6.412 5.925 1.00 89.69 89 TYR A N 1
ATOM 702 C CA . TYR A 1 89 ? -21.222 -5.732 7.210 1.00 89.69 89 TYR A CA 1
ATOM 703 C C . TYR A 1 89 ? -20.292 -6.518 8.141 1.00 89.69 89 TYR A C 1
ATOM 705 O O . TYR A 1 89 ? -19.320 -5.975 8.659 1.00 89.69 89 TYR A O 1
ATOM 713 N N . ASP A 1 90 ? -20.531 -7.818 8.305 1.00 91.12 90 ASP A N 1
ATOM 714 C CA . ASP A 1 90 ? -19.727 -8.642 9.211 1.00 91.12 90 ASP A CA 1
ATOM 715 C C . ASP A 1 90 ? -18.295 -8.814 8.711 1.00 91.12 90 ASP A C 1
ATOM 717 O O . ASP A 1 90 ? -17.357 -8.720 9.502 1.00 91.12 90 ASP A O 1
ATOM 721 N N . SER A 1 91 ? -18.108 -8.957 7.393 1.00 88.56 91 SER A N 1
ATOM 722 C CA . SER A 1 91 ? -16.770 -9.024 6.800 1.00 88.56 91 SER A CA 1
ATOM 723 C C . SER A 1 91 ? -15.970 -7.727 6.983 1.00 88.56 91 SER A C 1
ATOM 725 O O . SER A 1 91 ? -14.745 -7.771 7.068 1.00 88.56 91 SER A O 1
ATOM 727 N N . PHE A 1 92 ? -16.649 -6.576 7.069 1.00 91.75 92 PHE A N 1
ATOM 728 C CA . PHE A 1 92 ? -16.015 -5.282 7.338 1.00 91.75 92 PHE A CA 1
ATOM 729 C C . PHE A 1 92 ? -15.472 -5.231 8.759 1.00 91.75 92 PHE A C 1
ATOM 731 O O . PHE A 1 92 ? -14.278 -4.998 8.953 1.00 91.75 92 PHE A O 1
ATOM 738 N N . TYR A 1 93 ? -16.312 -5.540 9.748 1.00 93.56 93 TYR A N 1
ATOM 739 C CA . TYR A 1 93 ? -15.872 -5.578 11.139 1.00 93.56 93 TYR A CA 1
ATOM 740 C C . TYR A 1 93 ? -14.790 -6.636 11.363 1.00 93.56 93 TYR A C 1
ATOM 742 O O . TYR A 1 93 ? -13.796 -6.360 12.032 1.00 93.56 93 TYR A O 1
ATOM 750 N N . SER A 1 94 ? -14.927 -7.826 10.766 1.00 92.88 94 SER A N 1
ATOM 751 C CA . SER A 1 94 ? -13.912 -8.873 10.891 1.00 92.88 94 SER A CA 1
ATOM 752 C C . SER A 1 94 ? -12.579 -8.475 10.261 1.00 92.88 94 SER A C 1
ATOM 754 O O . SER A 1 94 ? -11.538 -8.818 10.811 1.00 92.88 94 SER A O 1
ATOM 756 N N . ALA A 1 95 ? -12.591 -7.745 9.138 1.00 91.12 95 ALA A N 1
ATOM 757 C CA . ALA A 1 95 ? -11.367 -7.275 8.491 1.00 91.12 95 ALA A CA 1
ATOM 758 C C . ALA A 1 95 ? -10.606 -6.277 9.379 1.00 91.12 95 ALA A C 1
ATOM 760 O O . ALA A 1 95 ? -9.391 -6.395 9.524 1.00 91.12 95 ALA A O 1
ATOM 761 N N . ILE A 1 96 ? -11.316 -5.346 10.026 1.00 92.44 96 ILE A N 1
ATOM 762 C CA . ILE A 1 96 ? -10.710 -4.395 10.971 1.00 92.44 96 ILE A CA 1
ATOM 763 C C . ILE A 1 96 ? -10.194 -5.126 12.215 1.00 92.44 96 ILE A C 1
ATOM 765 O O . ILE A 1 96 ? -9.049 -4.922 12.612 1.00 92.44 96 ILE A O 1
ATOM 769 N N . ASN A 1 97 ? -10.992 -6.030 12.795 1.00 93.88 97 ASN A N 1
ATOM 770 C CA . ASN A 1 97 ? -10.579 -6.827 13.956 1.00 93.88 97 ASN A CA 1
ATOM 771 C C . ASN A 1 97 ? -9.322 -7.659 13.658 1.00 93.88 97 ASN A C 1
ATOM 773 O O . ASN A 1 97 ? -8.428 -7.742 14.496 1.00 93.88 97 ASN A O 1
ATOM 777 N N . PHE A 1 98 ? -9.241 -8.250 12.463 1.00 91.06 98 PHE A N 1
ATOM 778 C CA . PHE A 1 98 ? -8.072 -8.999 12.010 1.00 91.06 98 PHE A CA 1
ATOM 779 C C . PHE A 1 98 ? -6.835 -8.101 11.888 1.00 91.06 98 PHE A C 1
ATOM 781 O O . PHE A 1 98 ? -5.772 -8.461 12.389 1.00 91.06 98 PHE A O 1
ATOM 788 N N . ALA A 1 99 ? -6.974 -6.915 11.286 1.00 89.75 99 ALA A N 1
ATOM 789 C CA . ALA A 1 99 ? -5.877 -5.956 11.164 1.00 89.75 99 ALA A CA 1
ATOM 790 C C . ALA A 1 99 ? -5.364 -5.476 12.535 1.00 89.75 99 ALA A C 1
ATOM 792 O O . ALA A 1 99 ? -4.156 -5.422 12.753 1.00 89.75 99 ALA A O 1
ATOM 793 N N . LEU A 1 100 ? -6.264 -5.191 13.481 1.00 91.31 100 LEU A N 1
ATOM 794 C CA . LEU A 1 100 ? -5.919 -4.783 14.848 1.00 91.31 100 LEU A CA 1
ATOM 795 C C . LEU A 1 100 ? -5.245 -5.905 15.650 1.00 91.31 100 LEU A C 1
ATOM 797 O O . LEU A 1 100 ? -4.277 -5.661 16.373 1.00 91.31 100 LEU A O 1
ATOM 801 N N . ALA A 1 101 ? -5.727 -7.142 15.506 1.00 89.44 101 ALA A N 1
ATOM 802 C CA . ALA A 1 101 ? -5.093 -8.307 16.115 1.00 89.44 101 ALA A CA 1
ATOM 803 C C . ALA A 1 101 ? -3.672 -8.512 15.565 1.00 89.44 101 ALA A C 1
ATOM 805 O O . ALA A 1 101 ? -2.744 -8.698 16.349 1.00 89.44 101 ALA A O 1
ATOM 806 N N . GLY A 1 102 ? -3.497 -8.389 14.244 1.00 87.00 102 GLY A N 1
ATOM 807 C CA . GLY A 1 102 ? -2.186 -8.424 13.596 1.00 87.00 102 GLY A CA 1
ATOM 808 C C . GLY A 1 102 ? -1.261 -7.304 14.076 1.00 87.00 102 GLY A C 1
ATOM 809 O O . GLY A 1 102 ? -0.105 -7.571 14.384 1.00 87.00 102 GLY A O 1
ATOM 810 N N . TYR A 1 103 ? -1.773 -6.077 14.234 1.00 85.38 103 TYR A N 1
ATOM 811 C CA . TYR A 1 103 ? -1.009 -4.957 14.791 1.00 85.38 103 TYR A CA 1
ATOM 812 C C . TYR A 1 103 ? -0.491 -5.266 16.203 1.00 85.38 103 TYR A C 1
ATOM 814 O O . TYR A 1 103 ? 0.699 -5.108 16.469 1.00 85.38 103 TYR A O 1
ATOM 822 N N . ASN A 1 104 ? -1.345 -5.785 17.088 1.00 85.75 104 ASN A N 1
ATOM 823 C CA . ASN A 1 104 ? -0.946 -6.145 18.451 1.00 85.75 104 ASN A CA 1
ATOM 824 C C . ASN A 1 104 ? 0.041 -7.332 18.494 1.00 85.75 104 ASN A C 1
ATOM 826 O O . ASN A 1 104 ? 0.924 -7.365 19.347 1.00 85.75 104 ASN A O 1
ATOM 830 N N . GLY A 1 105 ? -0.084 -8.281 17.561 1.00 83.19 105 GLY A N 1
ATOM 831 C CA . GLY A 1 105 ? 0.829 -9.419 17.389 1.00 83.19 105 GLY A CA 1
ATOM 832 C C . GLY A 1 105 ? 2.108 -9.099 16.609 1.00 83.19 105 GLY A C 1
ATOM 833 O O . GLY A 1 105 ? 2.945 -9.975 16.420 1.00 83.19 105 GLY A O 1
ATOM 834 N N . THR A 1 106 ? 2.307 -7.854 16.162 1.00 79.88 106 THR A N 1
ATOM 835 C CA . THR A 1 106 ? 3.407 -7.487 15.253 1.00 79.88 106 THR A CA 1
ATOM 836 C C . THR A 1 106 ? 4.783 -7.881 15.794 1.00 79.88 106 THR A C 1
ATOM 838 O O . THR A 1 106 ? 5.609 -8.381 15.039 1.00 79.88 106 THR A O 1
ATOM 841 N N . ALA A 1 107 ? 5.036 -7.717 17.094 1.00 74.94 107 ALA A N 1
ATOM 842 C CA . ALA A 1 107 ? 6.336 -8.040 17.687 1.00 74.94 107 ALA A CA 1
ATOM 843 C C . ALA A 1 107 ? 6.599 -9.553 17.839 1.00 74.94 107 ALA A C 1
ATOM 845 O O . ALA A 1 107 ? 7.757 -9.960 17.884 1.00 74.94 107 ALA A O 1
ATOM 846 N N . SER A 1 108 ? 5.553 -10.382 17.942 1.00 78.31 108 SER A N 1
ATOM 847 C CA . SER A 1 108 ? 5.677 -11.835 18.148 1.00 78.31 108 SER A CA 1
ATOM 848 C C . SER A 1 108 ? 5.518 -12.648 16.867 1.00 78.31 108 SER A C 1
ATOM 850 O O . SER A 1 108 ? 6.156 -13.689 16.724 1.00 78.31 108 SER A O 1
ATOM 852 N N . ASP A 1 109 ? 4.666 -12.187 15.953 1.00 79.44 109 ASP A N 1
ATOM 853 C CA . ASP A 1 109 ? 4.173 -12.990 14.831 1.00 79.44 109 ASP A CA 1
ATOM 854 C C . ASP A 1 109 ? 4.886 -12.656 13.514 1.00 79.44 109 ASP A C 1
ATOM 856 O O . ASP A 1 109 ? 4.804 -13.411 12.542 1.00 79.44 109 ASP A O 1
ATOM 860 N N . SER A 1 110 ? 5.574 -11.514 13.452 1.00 75.94 110 SER A N 1
ATOM 861 C CA . SER A 1 110 ? 6.238 -11.063 12.234 1.00 75.94 110 SER A CA 1
ATOM 862 C C . SER A 1 110 ? 7.634 -11.673 12.065 1.00 75.94 110 SER A C 1
ATOM 864 O O . SER A 1 110 ? 8.336 -12.003 13.016 1.00 75.94 110 SER A O 1
ATOM 866 N N . VAL A 1 111 ? 8.055 -11.819 10.807 1.00 76.88 111 VAL A N 1
ATOM 867 C CA . VAL A 1 111 ? 9.393 -12.330 10.453 1.00 76.88 111 VAL A CA 1
ATOM 868 C C . VAL A 1 111 ? 10.488 -11.278 10.706 1.00 76.88 111 VAL A C 1
ATOM 870 O O . VAL A 1 111 ? 11.659 -11.624 10.849 1.00 76.88 111 VAL A O 1
ATOM 873 N N . GLY A 1 112 ? 10.122 -9.991 10.738 1.00 68.94 112 GLY A N 1
ATOM 874 C CA . GLY A 1 112 ? 11.037 -8.868 10.951 1.00 68.94 112 GLY A CA 1
ATOM 875 C C . GLY A 1 112 ? 10.949 -8.290 12.363 1.00 68.94 112 GLY A C 1
ATOM 8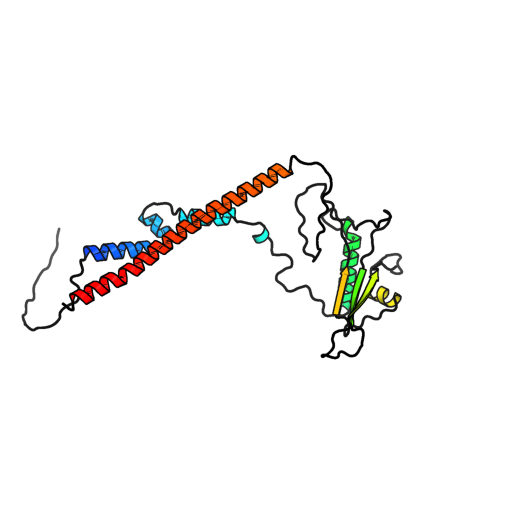76 O O . GLY A 1 112 ? 10.010 -8.553 13.100 1.00 68.94 112 GLY A O 1
ATOM 877 N N . SER A 1 113 ? 11.918 -7.456 12.740 1.00 70.50 113 SER A N 1
ATOM 878 C CA . SER A 1 113 ? 11.879 -6.737 14.019 1.00 70.50 113 SER A CA 1
ATOM 879 C C . SER A 1 113 ? 11.006 -5.488 13.895 1.00 70.50 113 SER A C 1
ATOM 881 O O . SER A 1 113 ? 11.495 -4.386 13.633 1.00 70.50 113 SER A O 1
ATOM 883 N N . PHE A 1 114 ? 9.700 -5.677 14.049 1.00 75.19 114 PHE A N 1
ATOM 884 C CA . PHE A 1 114 ? 8.720 -4.599 14.064 1.00 75.19 114 PHE A CA 1
ATOM 885 C C . PHE A 1 114 ? 8.217 -4.365 15.488 1.00 75.19 114 PHE A C 1
ATOM 887 O O . PHE A 1 114 ? 7.877 -5.307 16.202 1.00 75.19 114 PHE A O 1
ATOM 894 N N . ALA A 1 115 ? 8.137 -3.103 15.889 1.00 69.94 115 ALA A N 1
ATOM 895 C CA . ALA A 1 115 ? 7.567 -2.700 17.163 1.00 69.94 115 ALA A CA 1
ATOM 896 C C . ALA A 1 115 ? 6.534 -1.590 16.931 1.00 69.94 115 ALA A C 1
ATOM 898 O O . ALA A 1 115 ? 6.759 -0.711 16.098 1.00 69.94 115 ALA A O 1
ATOM 899 N N . PRO A 1 116 ? 5.400 -1.582 17.642 1.00 68.31 116 PRO A N 1
ATOM 900 C CA . PRO A 1 116 ? 4.570 -0.390 17.686 1.00 68.31 116 PRO A CA 1
ATOM 901 C C . PRO A 1 116 ? 5.362 0.746 18.369 1.00 68.31 116 PRO A C 1
ATOM 903 O O . PRO A 1 116 ? 6.127 0.477 19.303 1.00 68.31 116 PRO A O 1
ATOM 906 N N . PRO A 1 117 ? 5.249 2.002 17.907 1.00 61.97 117 PRO A N 1
ATOM 907 C CA . PRO A 1 117 ? 5.966 3.117 18.506 1.00 61.97 117 PRO A CA 1
ATOM 908 C C . PRO A 1 117 ? 5.507 3.294 19.950 1.00 61.97 117 PRO A C 1
ATOM 910 O O . PRO A 1 117 ? 4.311 3.382 20.225 1.00 61.97 117 PRO A O 1
ATOM 913 N N . ALA A 1 118 ? 6.466 3.329 20.874 1.00 59.81 118 ALA A N 1
ATOM 914 C CA . ALA A 1 118 ? 6.194 3.701 22.253 1.00 59.81 118 ALA A CA 1
ATOM 915 C C . ALA A 1 118 ? 5.684 5.150 22.276 1.00 59.81 118 ALA A C 1
ATOM 917 O O . ALA A 1 118 ? 6.272 6.018 21.627 1.00 59.81 118 ALA A O 1
ATOM 918 N N . ALA A 1 119 ? 4.599 5.407 23.007 1.00 56.22 119 ALA A N 1
ATOM 919 C CA . ALA A 1 119 ? 4.127 6.759 23.258 1.00 56.22 119 ALA A CA 1
ATOM 920 C C . ALA A 1 119 ? 5.244 7.601 23.896 1.00 56.22 119 ALA A C 1
ATOM 922 O O . ALA A 1 119 ? 6.184 7.074 24.496 1.00 56.22 119 ALA A O 1
ATOM 923 N N . ALA A 1 120 ? 5.105 8.928 23.824 1.00 51.66 120 ALA A N 1
ATOM 924 C CA . ALA A 1 120 ? 6.045 9.898 24.401 1.00 51.66 120 ALA A CA 1
ATOM 925 C C . ALA A 1 120 ? 6.387 9.652 25.891 1.00 51.66 120 ALA A C 1
ATOM 927 O O . ALA A 1 120 ? 7.404 10.139 26.379 1.00 51.66 120 ALA A O 1
ATOM 928 N N . ASN A 1 121 ? 5.558 8.871 26.591 1.00 53.31 121 ASN A N 1
ATOM 929 C CA . ASN A 1 121 ? 5.869 8.248 27.868 1.00 53.31 121 ASN A CA 1
ATOM 930 C C . ASN A 1 121 ? 6.076 6.748 27.601 1.00 53.31 121 ASN A C 1
ATOM 932 O O . ASN A 1 121 ? 5.105 6.051 27.317 1.00 53.31 121 ASN A O 1
ATOM 936 N N . GLU A 1 122 ? 7.328 6.289 27.670 1.00 55.06 122 GLU A N 1
ATOM 937 C CA . GLU A 1 122 ? 7.916 5.011 27.205 1.00 55.06 122 GLU A CA 1
ATOM 938 C C . GLU A 1 122 ? 7.240 3.686 27.655 1.00 55.06 122 GLU A C 1
ATOM 940 O O . GLU A 1 122 ? 7.817 2.610 27.506 1.00 55.06 122 GLU A O 1
ATOM 945 N N . SER A 1 123 ? 6.032 3.713 28.217 1.00 55.75 123 SER A N 1
ATOM 946 C CA . SER A 1 123 ? 5.353 2.574 28.837 1.00 55.75 123 SER A CA 1
ATOM 947 C C . SER A 1 123 ? 4.171 1.995 28.052 1.00 55.75 123 SER A C 1
ATOM 949 O O . SER A 1 123 ? 3.751 0.885 28.379 1.00 55.75 123 SER A O 1
ATOM 951 N N . GLN A 1 124 ? 3.639 2.664 27.022 1.00 57.34 124 GLN A N 1
ATOM 952 C CA . GLN A 1 124 ? 2.550 2.099 26.209 1.00 57.34 124 GLN A CA 1
ATOM 953 C C . GLN A 1 124 ? 2.627 2.532 24.742 1.00 57.34 124 GLN A C 1
ATOM 955 O O . GLN A 1 124 ? 2.889 3.701 24.481 1.00 57.34 124 GLN A O 1
ATOM 960 N N . PRO A 1 125 ? 2.411 1.624 23.775 1.00 65.69 125 PRO A N 1
ATOM 961 C CA . PRO A 1 125 ? 2.304 2.005 22.375 1.00 65.69 125 PRO A CA 1
ATOM 962 C C . PRO A 1 125 ? 1.056 2.855 22.120 1.00 65.69 125 PRO A C 1
ATOM 964 O O . PRO A 1 125 ? 0.017 2.626 22.742 1.00 65.69 125 PRO A O 1
ATOM 967 N N . GLU A 1 126 ? 1.147 3.813 21.195 1.00 72.81 126 GLU A N 1
ATOM 968 C CA . GLU A 1 126 ? -0.032 4.573 20.762 1.00 72.81 126 GLU A CA 1
ATOM 969 C C . GLU A 1 126 ? -1.061 3.625 20.111 1.00 72.81 126 GLU A C 1
ATOM 971 O O . GLU A 1 126 ? -0.690 2.793 19.264 1.00 72.81 126 GLU A O 1
ATOM 976 N N . PRO A 1 127 ? -2.346 3.693 20.513 1.00 83.88 127 PRO A N 1
ATOM 977 C CA . PRO A 1 127 ? -3.369 2.819 19.963 1.00 83.88 127 PRO A CA 1
ATOM 978 C C . PRO A 1 127 ? -3.674 3.192 18.502 1.00 83.88 127 PRO A C 1
ATOM 980 O O . PRO A 1 127 ? -3.692 4.375 18.153 1.00 83.88 127 PRO A O 1
ATOM 983 N N . PRO A 1 128 ? -3.962 2.209 17.630 1.00 89.88 128 PRO A N 1
ATOM 984 C CA . PRO A 1 128 ? -4.504 2.474 16.303 1.00 89.88 128 PRO A CA 1
ATOM 985 C C . PRO A 1 128 ? -5.789 3.299 16.386 1.00 89.88 128 PRO A C 1
ATOM 987 O O . PRO A 1 128 ? -6.588 3.111 17.302 1.00 89.88 128 PRO A O 1
ATOM 990 N N . SER A 1 129 ? -6.042 4.148 15.394 1.00 91.88 129 SER A N 1
ATOM 991 C CA . SER A 1 129 ? -7.287 4.910 15.296 1.00 91.88 129 SER A CA 1
ATOM 992 C C . SER A 1 129 ? -8.089 4.526 14.055 1.00 91.88 129 SER A C 1
ATOM 994 O O . SER A 1 129 ? -7.549 4.370 12.961 1.00 91.88 129 SER A O 1
ATOM 996 N N . LEU A 1 130 ? -9.401 4.350 14.210 1.00 94.06 130 LEU A N 1
ATOM 997 C CA . LEU A 1 130 ? -10.333 4.141 13.106 1.00 94.06 130 LEU A CA 1
ATOM 998 C C . LEU A 1 130 ? -11.050 5.456 12.804 1.00 94.06 130 LEU A C 1
ATOM 1000 O O . LEU A 1 130 ? -11.885 5.901 13.585 1.00 94.06 130 LEU A O 1
ATOM 1004 N N . CYS A 1 131 ? -10.751 6.066 11.661 1.00 93.38 131 CYS A N 1
ATOM 1005 C CA . CYS A 1 131 ? -11.380 7.296 11.194 1.00 93.38 131 CYS A CA 1
ATOM 1006 C C . CYS A 1 131 ? -12.444 7.009 10.132 1.00 93.38 131 CYS A C 1
ATOM 1008 O O . CYS A 1 131 ? -12.166 6.426 9.083 1.00 93.38 131 CYS A O 1
ATOM 1010 N N . LEU A 1 132 ? -13.669 7.456 10.394 1.00 92.06 132 LEU A N 1
ATOM 1011 C CA . LEU A 1 132 ? -14.828 7.314 9.523 1.00 92.06 132 LEU A CA 1
ATOM 1012 C C . LEU A 1 132 ? -15.222 8.674 8.946 1.00 92.06 132 LEU A C 1
ATOM 1014 O O . LEU A 1 132 ? -15.660 9.572 9.675 1.00 92.06 132 LEU A O 1
ATOM 1018 N N . MET A 1 133 ? -15.098 8.815 7.629 1.00 88.25 133 MET A N 1
ATOM 1019 C CA . MET A 1 133 ? -15.606 9.976 6.902 1.00 88.25 133 MET A CA 1
ATOM 1020 C C . MET A 1 133 ? -17.046 9.711 6.480 1.00 88.25 133 MET A C 1
ATOM 1022 O O . MET A 1 133 ? -17.331 8.696 5.847 1.00 88.25 133 MET A O 1
ATOM 1026 N N . HIS A 1 134 ? -17.957 10.614 6.817 1.00 85.69 134 HIS A N 1
ATOM 1027 C CA . HIS A 1 134 ? -19.384 10.470 6.550 1.00 85.69 134 HIS A CA 1
ATOM 1028 C C . HIS A 1 134 ? -20.010 11.796 6.117 1.00 85.69 134 HIS A C 1
ATOM 1030 O O . HIS A 1 134 ? -19.489 12.879 6.399 1.00 85.69 134 HIS A O 1
ATOM 1036 N N . TYR A 1 135 ? -21.147 11.718 5.430 1.00 81.38 135 TYR A N 1
ATOM 1037 C CA . TYR A 1 135 ? -21.946 12.902 5.134 1.00 81.38 135 TYR A CA 1
ATOM 1038 C C . TYR A 1 135 ? -22.562 13.475 6.414 1.00 81.38 135 TYR A C 1
ATOM 1040 O O . TYR A 1 135 ? -23.129 12.746 7.225 1.00 81.38 135 TYR A O 1
ATOM 1048 N N . ALA A 1 136 ? -22.474 14.796 6.588 1.00 70.88 136 ALA A N 1
ATOM 1049 C CA . ALA A 1 136 ? -23.032 15.477 7.759 1.00 70.88 136 ALA A CA 1
ATOM 1050 C C . ALA A 1 136 ? -24.575 15.449 7.800 1.00 70.88 136 ALA A C 1
ATOM 1052 O O . ALA A 1 136 ? -25.158 15.544 8.876 1.00 70.88 136 ALA A O 1
ATOM 1053 N N . ASN A 1 137 ? -25.230 15.309 6.639 1.00 65.75 137 ASN A N 1
ATOM 1054 C CA . ASN A 1 137 ? -26.683 15.216 6.498 1.00 65.75 137 ASN A CA 1
ATOM 1055 C C . ASN A 1 137 ? -27.091 13.863 5.901 1.00 65.75 137 ASN A C 1
ATOM 1057 O O . ASN A 1 137 ? -26.446 13.361 4.985 1.00 65.75 137 ASN A O 1
ATOM 1061 N N . LEU A 1 138 ? -28.223 13.330 6.370 1.00 58.91 138 LEU A N 1
ATOM 1062 C CA . LEU A 1 138 ? -28.848 12.094 5.872 1.00 58.91 138 LEU A CA 1
ATOM 1063 C C . LEU A 1 138 ? -29.452 12.236 4.461 1.00 58.91 138 LEU A C 1
ATOM 1065 O O . LEU A 1 138 ? -29.830 11.245 3.846 1.00 58.91 138 LEU A O 1
ATOM 1069 N N . THR A 1 139 ? -29.580 13.459 3.942 1.00 57.28 139 THR A N 1
ATOM 1070 C CA . THR A 1 139 ? -30.094 13.699 2.592 1.00 57.28 139 THR A CA 1
ATOM 1071 C C . THR A 1 139 ? -28.936 13.678 1.607 1.00 57.28 139 THR A C 1
ATOM 1073 O O . THR A 1 139 ? -28.182 14.649 1.505 1.00 57.28 139 THR A O 1
ATOM 1076 N N . VAL A 1 140 ? -28.804 12.571 0.879 1.00 56.16 140 VAL A N 1
ATOM 1077 C CA . VAL A 1 140 ? -27.899 12.457 -0.267 1.00 56.16 140 VAL A CA 1
ATOM 1078 C C . VAL A 1 140 ? -28.455 13.331 -1.394 1.00 56.16 140 VAL A C 1
ATOM 1080 O O . VAL A 1 140 ? -29.174 12.866 -2.272 1.00 56.16 140 VAL A O 1
ATOM 1083 N N . ASP A 1 141 ? -28.188 14.633 -1.337 1.00 55.53 141 ASP A N 1
ATOM 1084 C CA . ASP A 1 141 ? -28.473 15.527 -2.452 1.00 55.53 141 ASP A CA 1
ATOM 1085 C C . ASP A 1 141 ? -27.321 15.413 -3.452 1.00 55.53 141 ASP A C 1
ATOM 1087 O O . ASP A 1 141 ? -26.207 15.883 -3.202 1.00 55.53 141 ASP A O 1
ATOM 1091 N N . ALA A 1 142 ? -27.591 14.765 -4.588 1.00 56.53 142 ALA A N 1
ATOM 1092 C CA . ALA A 1 142 ? -26.610 14.513 -5.640 1.00 56.53 142 ALA A CA 1
ATOM 1093 C C . ALA A 1 142 ? -25.988 15.799 -6.227 1.00 56.53 142 ALA A C 1
ATOM 1095 O O . ALA A 1 142 ? -25.019 15.730 -6.982 1.00 56.53 142 ALA A O 1
ATOM 1096 N N . ALA A 1 143 ? -26.533 16.974 -5.894 1.00 59.59 143 ALA A N 1
ATOM 1097 C CA . ALA A 1 143 ? -26.024 18.269 -6.323 1.00 59.59 143 ALA A CA 1
ATOM 1098 C C . ALA A 1 143 ? -25.064 18.947 -5.319 1.00 59.59 143 ALA A C 1
ATOM 1100 O O . ALA A 1 143 ? -24.309 19.830 -5.725 1.00 59.59 143 ALA A O 1
ATOM 1101 N N . ASN A 1 144 ? -25.054 18.566 -4.032 1.00 58.38 144 ASN A N 1
ATOM 1102 C CA . ASN A 1 144 ? -24.346 19.297 -2.967 1.00 58.38 144 ASN A CA 1
ATOM 1103 C C . ASN A 1 144 ? -23.586 18.372 -1.994 1.00 58.38 144 ASN A C 1
ATOM 1105 O O . ASN A 1 144 ? -23.818 18.356 -0.786 1.00 58.38 144 ASN A O 1
ATOM 1109 N N . PHE A 1 145 ? -22.585 17.652 -2.502 1.00 58.47 145 PHE A N 1
ATOM 1110 C CA . PHE A 1 145 ? -21.711 16.756 -1.723 1.00 58.47 145 PHE A CA 1
ATOM 1111 C C . PHE A 1 145 ? -20.675 17.463 -0.818 1.00 58.47 145 PHE A C 1
ATOM 1113 O O . PHE A 1 145 ? -19.572 16.956 -0.627 1.00 58.47 145 PHE A O 1
ATOM 1120 N N . ARG A 1 146 ? -20.948 18.668 -0.301 1.00 58.81 146 ARG A N 1
ATOM 1121 C CA . ARG A 1 146 ? -19.896 19.515 0.303 1.00 58.81 146 ARG A CA 1
ATOM 1122 C C . ARG A 1 146 ? -19.596 19.266 1.780 1.00 58.81 146 ARG A C 1
ATOM 1124 O O . ARG A 1 146 ? -18.524 19.659 2.227 1.00 58.81 146 ARG A O 1
ATOM 1131 N N . TYR A 1 147 ? -20.498 18.647 2.536 1.00 64.69 147 TYR A N 1
ATOM 1132 C CA . TYR A 1 147 ? -20.338 18.523 3.988 1.00 64.69 147 TYR A CA 1
ATOM 1133 C C . TYR A 1 147 ? -19.896 17.112 4.375 1.00 64.69 147 TYR A C 1
ATOM 1135 O O . TYR A 1 147 ? -20.723 16.231 4.612 1.00 64.69 147 TYR A O 1
ATOM 1143 N N . VAL A 1 148 ? -18.577 16.921 4.426 1.00 75.75 148 VAL A N 1
ATOM 1144 C CA . VAL A 1 148 ? -17.928 15.699 4.913 1.00 75.75 148 VAL A CA 1
ATOM 1145 C C . VAL A 1 148 ? -17.459 15.949 6.343 1.00 75.75 148 VAL A C 1
ATOM 1147 O O . VAL A 1 148 ? -16.726 16.903 6.598 1.00 75.75 148 VAL A O 1
ATOM 1150 N N . SER A 1 149 ? -17.910 15.116 7.276 1.00 82.88 149 SER A N 1
ATOM 1151 C CA . SER A 1 149 ? -17.438 15.099 8.658 1.00 82.88 149 SER A CA 1
ATOM 1152 C C . SER A 1 149 ? -16.607 13.842 8.886 1.00 82.88 149 SER A C 1
ATOM 1154 O O . SER A 1 149 ? -16.929 12.775 8.366 1.00 82.88 149 SER A O 1
ATOM 1156 N N . THR A 1 150 ? -15.539 13.964 9.668 1.00 88.69 150 THR A N 1
ATOM 1157 C CA . THR A 1 150 ? -14.668 12.842 10.028 1.00 88.69 150 THR A CA 1
ATOM 1158 C C . THR A 1 150 ? -14.750 12.626 11.527 1.00 88.69 150 THR A C 1
ATOM 1160 O O . THR A 1 150 ? -14.594 13.573 12.297 1.00 88.69 150 THR A O 1
ATOM 1163 N N . ARG A 1 151 ? -14.976 11.381 11.946 1.00 90.56 151 ARG A N 1
ATOM 1164 C CA . ARG A 1 151 ? -14.932 10.973 13.353 1.00 90.56 151 ARG A CA 1
ATOM 1165 C C . ARG A 1 151 ? -13.913 9.853 13.514 1.00 90.56 151 ARG A C 1
ATOM 1167 O O . ARG A 1 151 ? -13.975 8.887 12.762 1.00 90.56 151 ARG A O 1
ATOM 1174 N N . CYS A 1 152 ? -12.998 9.993 14.466 1.00 93.31 152 CYS A N 1
ATOM 1175 C CA . CYS A 1 152 ? -11.962 9.004 14.747 1.00 93.31 152 CYS A CA 1
ATOM 1176 C C . CYS A 1 152 ? -12.182 8.373 16.123 1.00 93.31 152 CYS A C 1
ATOM 1178 O O . CYS A 1 152 ? -12.611 9.063 17.046 1.00 93.31 152 CYS A O 1
ATOM 1180 N N . PHE A 1 153 ? -11.888 7.081 16.231 1.00 93.56 153 PHE A N 1
ATOM 1181 C CA . PHE A 1 153 ? -12.043 6.275 17.440 1.00 93.56 153 PHE A CA 1
ATOM 1182 C C . PHE A 1 153 ? -10.725 5.587 17.765 1.00 93.56 153 PHE A C 1
ATOM 1184 O O . PHE A 1 153 ? -10.099 5.026 16.865 1.00 93.56 153 PHE A O 1
ATOM 1191 N N . GLU A 1 154 ? -10.315 5.610 19.028 1.00 92.38 154 GLU A N 1
ATOM 1192 C CA . GLU A 1 154 ? -9.163 4.835 19.487 1.00 92.38 154 GLU A CA 1
ATOM 1193 C C . GLU A 1 154 ? -9.550 3.360 19.598 1.00 92.38 154 GLU A C 1
ATOM 1195 O O . GLU A 1 154 ? -10.538 2.996 20.234 1.00 92.38 154 GLU A O 1
ATOM 1200 N N . MET A 1 155 ? -8.776 2.497 18.950 1.00 92.44 155 MET A N 1
ATOM 1201 C CA . MET A 1 155 ? -9.071 1.076 18.860 1.00 92.44 155 MET A CA 1
ATOM 1202 C C . MET A 1 155 ? -8.306 0.327 19.944 1.00 92.44 155 MET A C 1
ATOM 1204 O O . MET A 1 155 ? -7.108 0.071 19.820 1.00 92.44 155 MET A O 1
ATOM 1208 N N . LEU A 1 156 ? -9.022 -0.057 20.998 1.00 90.06 156 LEU A N 1
ATOM 1209 C CA . LEU A 1 156 ? -8.501 -0.819 22.129 1.00 90.06 156 LEU A CA 1
ATOM 1210 C C . LEU A 1 156 ? -9.186 -2.193 22.207 1.00 90.06 156 LEU A C 1
ATOM 1212 O O . LEU A 1 156 ? -10.347 -2.333 21.811 1.00 90.06 156 LEU A O 1
ATOM 1216 N N . PRO A 1 157 ? -8.493 -3.237 22.688 1.00 90.50 157 PRO A N 1
ATOM 1217 C CA . PRO A 1 157 ? -9.117 -4.535 22.872 1.00 90.50 157 PRO A CA 1
ATOM 1218 C C . PRO A 1 157 ? -10.097 -4.493 24.053 1.00 90.50 157 PRO A C 1
ATOM 1220 O O . PRO A 1 157 ? -9.847 -3.847 25.069 1.00 90.50 157 PRO A O 1
ATOM 1223 N N . LEU A 1 158 ? -11.198 -5.232 23.935 1.00 90.81 158 LEU A N 1
ATOM 1224 C CA . LEU A 1 158 ? -12.238 -5.360 24.954 1.00 90.81 158 LEU A CA 1
ATOM 1225 C C . LEU A 1 158 ? -12.122 -6.716 25.676 1.00 90.81 158 LEU A C 1
ATOM 1227 O O . LEU A 1 158 ? -11.674 -7.700 25.070 1.00 90.81 158 LEU A O 1
ATOM 1231 N N . PRO A 1 159 ? -12.535 -6.814 26.954 1.00 90.25 159 PRO A N 1
ATOM 1232 C CA . PRO A 1 159 ? -12.559 -8.081 27.676 1.00 90.25 159 PRO A CA 1
ATOM 1233 C C . PRO A 1 159 ? -13.670 -9.003 27.143 1.00 90.25 159 PRO A C 1
ATOM 1235 O O . PRO A 1 159 ? -14.832 -8.613 27.017 1.00 90.25 159 PRO A O 1
ATOM 1238 N N . ASP A 1 160 ? -13.331 -10.263 26.876 1.00 84.56 160 ASP A N 1
ATOM 1239 C CA . ASP A 1 160 ? -14.216 -11.261 26.254 1.00 84.56 160 ASP A CA 1
ATOM 1240 C C . ASP A 1 160 ? -15.012 -12.114 27.260 1.00 84.56 160 ASP A C 1
ATOM 1242 O O . ASP A 1 160 ? -15.394 -13.245 26.973 1.00 84.56 160 ASP A O 1
ATOM 1246 N N . GLY A 1 161 ? -15.214 -11.639 28.491 1.00 80.44 161 GLY A N 1
ATOM 1247 C CA . GLY A 1 161 ? -15.898 -12.393 29.558 1.00 80.44 161 GLY A CA 1
ATOM 1248 C C . GLY A 1 161 ? -15.128 -13.615 30.096 1.00 80.44 161 GLY A C 1
ATOM 1249 O O . GLY A 1 161 ? -15.201 -13.897 31.286 1.00 80.44 161 GLY A O 1
ATOM 1250 N N . ASN A 1 162 ? -14.308 -14.274 29.273 1.00 83.81 162 ASN A N 1
ATOM 1251 C CA . ASN A 1 162 ? -13.415 -15.385 29.623 1.00 83.81 162 ASN A CA 1
ATOM 1252 C C . ASN A 1 162 ? -12.029 -14.929 30.127 1.00 83.81 162 ASN A C 1
ATOM 1254 O O . ASN A 1 162 ? -11.106 -15.735 30.227 1.00 83.81 162 ASN A O 1
ATOM 1258 N N . GLY A 1 163 ? -11.853 -13.635 30.415 1.00 81.00 163 GLY A N 1
ATOM 1259 C CA . GLY A 1 163 ? -10.566 -13.059 30.830 1.00 81.00 163 GLY A CA 1
ATOM 1260 C C . GLY A 1 163 ? -9.556 -12.855 29.692 1.00 81.00 163 GLY A C 1
ATOM 1261 O O . GLY A 1 163 ? -8.441 -12.404 29.938 1.00 81.00 163 GLY A O 1
ATOM 1262 N N . THR A 1 164 ? -9.936 -13.156 28.450 1.00 87.19 164 THR A N 1
ATOM 1263 C CA . THR A 1 164 ? -9.163 -12.856 27.239 1.00 87.19 164 THR A CA 1
ATOM 1264 C C . THR A 1 164 ? -9.512 -11.469 26.702 1.00 87.19 164 THR A C 1
ATOM 1266 O O . THR A 1 164 ? -10.645 -11.016 26.836 1.00 87.19 164 THR A O 1
ATOM 1269 N N . TRP A 1 165 ? -8.546 -10.792 26.080 1.00 86.56 165 TRP A N 1
ATOM 1270 C CA . TRP A 1 165 ? -8.728 -9.477 25.458 1.00 86.56 165 TRP A CA 1
ATOM 1271 C C . TRP A 1 165 ? -8.775 -9.635 23.940 1.00 86.56 165 TRP A C 1
ATOM 1273 O O . TRP A 1 165 ? -7.891 -10.268 23.363 1.00 86.56 165 TRP A O 1
ATOM 1283 N N . ARG A 1 166 ? -9.802 -9.087 23.288 1.00 90.06 166 ARG A N 1
ATOM 1284 C CA . ARG A 1 166 ? -9.998 -9.203 21.835 1.00 90.06 166 ARG A CA 1
ATOM 1285 C C . ARG A 1 166 ? -10.524 -7.907 21.242 1.00 90.06 166 ARG A C 1
ATOM 1287 O O . ARG A 1 166 ? -11.274 -7.181 21.886 1.00 90.06 166 ARG A O 1
ATOM 1294 N N . TYR A 1 167 ? -10.180 -7.650 19.988 1.00 92.12 167 TYR A N 1
ATOM 1295 C CA . TYR A 1 167 ? -10.771 -6.543 19.250 1.00 92.12 167 TYR A CA 1
ATOM 1296 C C . TYR A 1 167 ? -12.179 -6.908 18.781 1.00 92.12 167 TYR A C 1
ATOM 1298 O O . TYR A 1 167 ? -12.382 -7.922 18.108 1.00 92.12 167 TYR A O 1
ATOM 1306 N N . ASP A 1 168 ? -13.141 -6.063 19.141 1.00 93.69 168 ASP A N 1
ATOM 1307 C CA . ASP A 1 168 ? -14.502 -6.095 18.621 1.00 93.69 168 ASP A CA 1
ATOM 1308 C C . ASP A 1 168 ? -14.920 -4.675 18.232 1.00 93.69 168 ASP A C 1
ATOM 1310 O O . ASP A 1 168 ? -15.462 -3.908 19.026 1.00 93.69 168 ASP A O 1
ATOM 1314 N N . THR A 1 169 ? -14.625 -4.326 16.979 1.00 93.94 169 THR A N 1
ATOM 1315 C CA . THR A 1 169 ? -14.889 -3.002 16.404 1.00 93.94 169 THR A CA 1
ATOM 1316 C C . THR A 1 169 ? -16.368 -2.625 16.482 1.00 93.94 169 THR A C 1
ATOM 1318 O O . THR A 1 169 ? -16.685 -1.454 16.659 1.00 93.94 169 THR A O 1
ATOM 1321 N N . ARG A 1 170 ? -17.287 -3.593 16.360 1.00 94.06 170 ARG A N 1
ATOM 1322 C CA . ARG A 1 170 ? -18.728 -3.316 16.412 1.00 94.06 170 ARG A CA 1
ATOM 1323 C C . ARG A 1 170 ? -19.120 -2.851 17.812 1.00 94.06 170 ARG A C 1
ATOM 1325 O O . ARG A 1 170 ? -19.708 -1.784 17.949 1.00 94.06 170 ARG A O 1
ATOM 1332 N N . ARG A 1 171 ? -18.732 -3.617 18.835 1.00 93.12 171 ARG A N 1
ATOM 1333 C CA . ARG A 1 171 ? -19.015 -3.282 20.238 1.00 93.12 171 ARG A CA 1
ATOM 1334 C C . ARG A 1 171 ? -18.349 -1.980 20.671 1.00 93.12 171 ARG A C 1
ATOM 1336 O O . ARG A 1 171 ? -18.989 -1.179 21.336 1.00 93.12 171 ARG A O 1
ATOM 1343 N N . LEU A 1 172 ? -17.104 -1.747 20.254 1.00 93.94 172 LEU A N 1
ATOM 1344 C CA . LEU A 1 172 ? -16.377 -0.520 20.586 1.00 93.94 172 LEU A CA 1
ATOM 1345 C C . LEU A 1 172 ? -17.091 0.725 20.041 1.00 93.94 172 LEU A C 1
ATOM 1347 O O . LEU A 1 172 ? -17.285 1.694 20.768 1.00 93.94 172 LEU A O 1
ATOM 1351 N N . LEU A 1 173 ? -17.542 0.692 18.782 1.00 93.44 173 LEU A N 1
ATOM 1352 C CA . LEU A 1 173 ? -18.295 1.808 18.202 1.00 93.44 173 LEU A CA 1
ATOM 1353 C C . LEU A 1 173 ? -19.637 2.035 18.916 1.00 93.44 173 LEU A C 1
ATOM 1355 O O . LEU A 1 173 ? -20.041 3.181 19.102 1.00 93.44 173 LEU A O 1
ATOM 1359 N N . GLU A 1 174 ? -20.313 0.964 19.338 1.00 92.94 174 GLU A N 1
ATOM 1360 C CA . GLU A 1 174 ? -21.566 1.043 20.099 1.00 92.94 174 GLU A CA 1
ATOM 1361 C C . GLU A 1 174 ? -21.363 1.641 21.505 1.00 92.94 174 GLU A C 1
ATOM 1363 O O . GLU A 1 174 ? -22.177 2.463 21.929 1.00 92.94 174 GLU A O 1
ATOM 1368 N N . GLU A 1 175 ? -20.274 1.290 22.201 1.00 92.19 175 GLU A N 1
ATOM 1369 C CA . GLU A 1 175 ? -19.899 1.860 23.508 1.00 92.19 175 GLU A CA 1
ATOM 1370 C C . GLU A 1 175 ? -19.573 3.362 23.409 1.00 92.19 175 GLU A C 1
ATOM 1372 O O . GLU A 1 175 ? -19.969 4.138 24.280 1.00 92.19 175 GLU A O 1
ATOM 1377 N N . GLU A 1 176 ? -18.977 3.797 22.296 1.00 91.25 176 GLU A N 1
ATOM 1378 C CA . GLU A 1 176 ? -18.747 5.211 21.948 1.00 91.25 176 GLU A CA 1
ATOM 1379 C C . GLU A 1 176 ? -20.012 5.929 21.420 1.00 91.25 176 GLU A C 1
ATOM 1381 O O . GLU A 1 176 ? -19.968 7.071 20.947 1.00 91.25 176 GLU A O 1
ATOM 1386 N N . GLY A 1 177 ? -21.173 5.265 21.466 1.00 91.44 177 GLY A N 1
ATOM 1387 C CA . GLY A 1 177 ? -22.455 5.829 21.046 1.00 91.44 177 GLY A CA 1
ATOM 1388 C C . GLY A 1 177 ? -22.550 6.096 19.541 1.00 91.44 177 GLY A C 1
ATOM 1389 O O . GLY A 1 177 ? -23.299 6.981 19.115 1.00 91.44 177 GLY A O 1
ATOM 1390 N N . TYR A 1 178 ? -21.792 5.365 18.720 1.00 89.31 178 TYR A N 1
ATOM 1391 C CA . TYR A 1 178 ? -21.788 5.498 17.268 1.00 89.31 178 TYR A CA 1
ATOM 1392 C C . TYR A 1 178 ? -22.377 4.268 16.574 1.00 89.31 178 TYR A C 1
ATOM 1394 O O . TYR A 1 178 ? -21.782 3.195 16.528 1.00 89.31 178 TYR A O 1
ATOM 1402 N N . ASN A 1 179 ? -23.542 4.450 15.950 1.00 89.62 179 ASN A N 1
ATOM 1403 C CA . ASN A 1 179 ? -24.143 3.434 15.093 1.00 89.62 179 ASN A CA 1
ATOM 1404 C C . ASN A 1 179 ? -23.690 3.640 13.640 1.00 89.62 179 ASN A C 1
ATOM 1406 O O . ASN A 1 179 ? -24.015 4.651 13.011 1.00 89.62 179 ASN A O 1
ATOM 1410 N N . LEU A 1 180 ? -22.920 2.685 13.119 1.00 88.25 180 LEU A N 1
ATOM 1411 C CA . LEU A 1 180 ? -22.333 2.756 11.786 1.00 88.25 180 LEU A CA 1
ATOM 1412 C C . LEU A 1 180 ? -23.398 2.549 10.697 1.00 88.25 180 LEU A C 1
ATOM 1414 O O . LEU A 1 180 ? -23.783 1.420 10.394 1.00 88.25 180 LEU A O 1
ATOM 1418 N N . ASN A 1 181 ? -23.822 3.638 10.051 1.00 87.62 181 ASN A N 1
ATOM 1419 C CA . ASN A 1 181 ? -24.655 3.570 8.852 1.00 87.62 181 ASN A CA 1
ATOM 1420 C C . ASN A 1 181 ? -23.788 3.605 7.581 1.00 87.62 181 ASN A C 1
ATOM 1422 O O . ASN A 1 181 ? -23.276 4.652 7.186 1.00 87.62 181 ASN A O 1
ATOM 1426 N N . PHE A 1 182 ? -23.670 2.460 6.910 1.00 87.19 182 PHE A N 1
ATOM 1427 C CA . PHE A 1 182 ? -22.877 2.314 5.686 1.00 87.19 182 PHE A CA 1
ATOM 1428 C C . PHE A 1 182 ? -23.432 3.096 4.483 1.00 87.19 182 PHE A C 1
ATOM 1430 O O . PHE A 1 182 ? -22.698 3.299 3.524 1.00 87.19 182 PHE A O 1
ATOM 1437 N N . GLU A 1 183 ? -24.680 3.577 4.520 1.00 83.75 183 GLU A N 1
ATOM 1438 C CA . GLU A 1 183 ? -25.252 4.402 3.441 1.00 83.75 183 GLU A CA 1
ATOM 1439 C C . GLU A 1 183 ? -24.647 5.812 3.381 1.00 83.75 183 GLU A C 1
ATOM 1441 O O . GLU A 1 183 ? -24.647 6.445 2.327 1.00 83.75 183 GLU A O 1
ATOM 1446 N N . ILE A 1 184 ? -24.132 6.312 4.510 1.00 82.75 184 ILE A N 1
ATOM 1447 C CA . ILE A 1 184 ? -23.593 7.676 4.626 1.00 82.75 184 ILE A CA 1
ATOM 1448 C C . ILE A 1 184 ? -22.075 7.718 4.808 1.00 82.75 184 ILE A C 1
ATOM 1450 O O . ILE A 1 184 ? -21.492 8.803 4.766 1.00 82.75 184 ILE A O 1
ATOM 1454 N N . VAL A 1 185 ? -21.436 6.568 5.040 1.00 86.00 185 VAL A N 1
ATOM 1455 C CA . VAL A 1 185 ? -19.986 6.464 5.225 1.00 86.00 185 VAL A CA 1
ATOM 1456 C C . VAL A 1 185 ? -19.304 6.398 3.867 1.00 86.00 185 VAL A C 1
ATOM 1458 O O . VAL A 1 185 ? -19.569 5.523 3.051 1.00 86.00 185 VAL A O 1
ATOM 1461 N N . LEU A 1 186 ? -18.397 7.341 3.647 1.00 85.69 186 LEU A N 1
ATOM 1462 C CA . LEU A 1 186 ? -17.603 7.478 2.433 1.00 85.69 186 LEU A CA 1
ATOM 1463 C C . LEU A 1 186 ? -16.361 6.596 2.489 1.00 85.69 186 LEU A C 1
ATOM 1465 O O . LEU A 1 186 ? -16.055 5.871 1.546 1.00 85.69 186 LEU A O 1
ATOM 1469 N N . THR A 1 187 ? -15.622 6.689 3.593 1.00 86.62 187 THR A N 1
ATOM 1470 C CA . THR A 1 187 ? -14.357 5.985 3.780 1.00 86.62 187 THR A CA 1
ATOM 1471 C C . THR A 1 187 ? -14.174 5.602 5.242 1.00 86.62 187 THR A C 1
ATOM 1473 O O . THR A 1 187 ? -14.535 6.348 6.155 1.00 86.62 187 THR A O 1
ATOM 1476 N N . ALA A 1 188 ? -13.588 4.426 5.451 1.00 90.19 188 ALA A N 1
ATOM 1477 C CA . ALA A 1 188 ? -13.091 3.974 6.738 1.00 90.19 188 ALA A CA 1
ATOM 1478 C C . ALA A 1 188 ? -11.576 3.806 6.622 1.00 90.19 188 ALA A C 1
ATOM 1480 O O . ALA A 1 188 ? -11.096 3.052 5.776 1.00 90.19 188 ALA A O 1
ATOM 1481 N N . GLN A 1 189 ? -10.830 4.540 7.439 1.00 89.75 189 GLN A N 1
ATOM 1482 C CA . GLN A 1 189 ? -9.375 4.517 7.457 1.00 89.75 189 GLN A CA 1
ATOM 1483 C C . GLN A 1 189 ? -8.905 4.030 8.817 1.00 89.75 189 GLN A C 1
ATOM 1485 O O . GLN A 1 189 ? -9.152 4.682 9.827 1.00 89.75 189 GLN A O 1
ATOM 1490 N N . LEU A 1 190 ? -8.225 2.889 8.835 1.00 89.44 190 LEU A N 1
ATOM 1491 C CA . LEU A 1 190 ? -7.516 2.415 10.014 1.00 89.44 190 LEU A CA 1
ATOM 1492 C C . LEU A 1 190 ? -6.088 2.969 9.965 1.00 89.44 190 LEU A C 1
ATOM 1494 O O . LEU A 1 190 ? -5.329 2.630 9.059 1.00 89.44 190 LEU A O 1
ATOM 1498 N N . GLN A 1 191 ? -5.750 3.845 10.905 1.00 86.69 191 GLN A N 1
ATOM 1499 C CA . GLN A 1 191 ? -4.476 4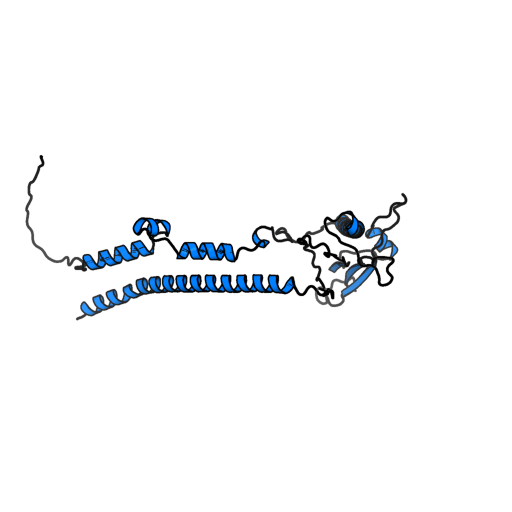.551 10.983 1.00 86.69 191 GLN A CA 1
ATOM 1500 C C . GLN A 1 191 ? -3.666 4.018 12.165 1.00 86.69 191 GLN A C 1
ATOM 1502 O O . GLN A 1 191 ? -4.137 3.999 13.300 1.00 86.69 191 GLN A O 1
ATOM 1507 N N . PHE A 1 192 ? -2.441 3.581 11.900 1.00 81.38 192 PHE A N 1
ATOM 1508 C CA . PHE A 1 192 ? -1.477 3.168 12.913 1.00 81.38 192 PHE A CA 1
ATOM 1509 C C . PHE A 1 192 ? -0.063 3.355 12.375 1.00 81.38 192 PHE A C 1
ATOM 1511 O O . PHE A 1 192 ? 0.160 3.394 11.163 1.00 81.38 192 PHE A O 1
ATOM 1518 N N . TYR A 1 193 ? 0.893 3.434 13.289 1.00 72.81 193 TYR A N 1
ATOM 1519 C CA . TYR A 1 193 ? 2.308 3.560 12.978 1.00 72.81 193 TYR A CA 1
ATOM 1520 C C . TYR A 1 193 ? 3.022 2.281 13.410 1.00 72.81 193 TYR A C 1
ATOM 1522 O O . TYR A 1 193 ? 2.766 1.764 14.491 1.00 72.81 193 TYR A O 1
ATOM 1530 N N . ILE A 1 194 ? 3.913 1.753 12.572 1.00 69.25 194 ILE A N 1
ATOM 1531 C CA . ILE A 1 194 ? 4.780 0.620 12.920 1.00 69.25 194 ILE A CA 1
ATOM 1532 C C . ILE A 1 194 ? 6.220 1.095 12.781 1.00 69.25 194 ILE A C 1
ATOM 1534 O O . ILE A 1 194 ? 6.611 1.605 11.731 1.00 69.25 194 ILE A O 1
ATOM 1538 N N . LEU A 1 195 ? 7.013 0.912 13.833 1.00 66.50 195 LEU A N 1
ATOM 1539 C CA . LEU A 1 195 ? 8.447 1.143 13.808 1.00 66.50 195 LEU A CA 1
ATOM 1540 C C . LEU A 1 195 ? 9.146 -0.128 13.322 1.00 66.50 195 LEU A C 1
ATOM 1542 O O . LEU A 1 195 ? 9.028 -1.193 13.928 1.00 66.50 195 LEU A O 1
ATOM 1546 N N . PHE A 1 196 ? 9.900 -0.011 12.234 1.00 67.12 196 PHE A N 1
ATOM 1547 C CA . PHE A 1 196 ? 10.784 -1.069 11.763 1.00 67.12 196 PHE A CA 1
ATOM 1548 C C . PHE A 1 196 ? 12.228 -0.746 12.157 1.00 67.12 196 PHE A C 1
ATOM 1550 O O . PHE A 1 196 ? 12.794 0.236 11.673 1.00 67.12 196 PHE A O 1
ATOM 1557 N N . ASP A 1 197 ? 12.825 -1.567 13.024 1.00 60.53 197 ASP A N 1
ATOM 1558 C CA . ASP A 1 197 ? 14.221 -1.411 13.440 1.00 60.53 197 ASP A CA 1
ATOM 1559 C C . ASP A 1 197 ? 15.113 -2.441 12.728 1.00 60.53 197 ASP A C 1
ATOM 1561 O O . ASP A 1 197 ? 15.108 -3.629 13.051 1.00 60.53 197 ASP A O 1
ATOM 1565 N N . ASN A 1 198 ? 15.893 -1.984 11.742 1.00 61.94 198 ASN A N 1
ATOM 1566 C CA . ASN A 1 198 ? 16.784 -2.824 10.930 1.00 61.94 198 ASN A CA 1
ATOM 1567 C C . ASN A 1 198 ? 18.268 -2.723 11.321 1.00 61.94 198 ASN A C 1
ATOM 1569 O O . ASN A 1 198 ? 19.144 -2.924 10.477 1.00 61.94 198 ASN A O 1
ATOM 1573 N N . ARG A 1 199 ? 18.586 -2.406 12.582 1.00 58.69 199 ARG A N 1
ATOM 1574 C CA . ARG A 1 199 ? 19.980 -2.334 13.076 1.00 58.69 199 ARG A CA 1
ATOM 1575 C C . ARG A 1 199 ? 20.815 -3.600 12.822 1.00 58.69 199 ARG A C 1
ATOM 1577 O O . ARG A 1 199 ? 22.036 -3.524 12.815 1.00 58.69 199 ARG A O 1
ATOM 1584 N N . ALA A 1 200 ? 20.184 -4.758 12.612 1.00 56.66 200 ALA A N 1
ATOM 1585 C CA . ALA A 1 200 ? 20.865 -6.034 12.370 1.00 56.66 200 ALA A CA 1
ATOM 1586 C C . ALA A 1 200 ? 21.209 -6.314 10.888 1.00 56.66 200 ALA A C 1
ATOM 1588 O O . ALA A 1 200 ? 21.835 -7.332 10.600 1.00 56.66 200 ALA A O 1
ATOM 1589 N N . HIS A 1 201 ? 20.818 -5.437 9.952 1.00 54.34 201 HIS A N 1
ATOM 1590 C CA . HIS A 1 201 ? 21.232 -5.459 8.540 1.00 54.34 201 HIS A CA 1
ATOM 1591 C C . HIS A 1 201 ? 21.077 -6.807 7.801 1.00 54.34 201 HIS A C 1
ATOM 1593 O O . HIS A 1 201 ? 21.927 -7.181 6.994 1.00 54.34 201 HIS A O 1
ATOM 1599 N N . THR A 1 202 ? 19.968 -7.527 7.995 1.00 63.41 202 THR A N 1
ATOM 1600 C CA . THR A 1 202 ? 19.721 -8.812 7.300 1.00 63.41 202 THR A CA 1
ATOM 1601 C C . THR A 1 202 ? 19.218 -8.658 5.859 1.00 63.41 202 THR A C 1
ATOM 1603 O O . THR A 1 202 ? 19.116 -9.642 5.131 1.00 63.41 202 THR A O 1
ATOM 1606 N N . GLY A 1 203 ? 18.986 -7.422 5.404 1.00 51.78 203 GLY A N 1
ATOM 1607 C CA . GLY A 1 203 ? 18.991 -7.089 3.977 1.00 51.78 203 GLY A CA 1
ATOM 1608 C C . GLY A 1 203 ? 17.701 -7.336 3.192 1.00 51.78 203 GLY A C 1
ATOM 1609 O O . GLY A 1 203 ? 17.763 -7.303 1.966 1.00 51.78 203 GLY A O 1
ATOM 1610 N N . GLN A 1 204 ? 16.539 -7.523 3.828 1.00 42.97 204 GLN A N 1
ATOM 1611 C CA . GLN A 1 204 ? 15.274 -7.576 3.084 1.00 42.97 204 GLN A CA 1
ATOM 1612 C C . GLN A 1 204 ? 14.055 -7.199 3.935 1.00 42.97 204 GLN A C 1
ATOM 1614 O O . GLN A 1 204 ? 13.763 -7.884 4.909 1.00 42.97 204 GLN A O 1
ATOM 1619 N N . VAL A 1 205 ? 13.312 -6.160 3.524 1.00 47.88 205 VAL A N 1
ATOM 1620 C CA . VAL A 1 205 ? 11.910 -5.924 3.920 1.00 47.88 205 VAL A CA 1
ATOM 1621 C C . VAL A 1 205 ? 11.156 -5.302 2.745 1.00 47.88 205 VAL A C 1
ATOM 1623 O O . VAL A 1 205 ? 11.454 -4.187 2.328 1.00 47.88 205 VAL A O 1
ATOM 1626 N N . GLN A 1 206 ? 10.177 -6.033 2.211 1.00 36.69 206 GLN A N 1
ATOM 1627 C CA . GLN A 1 206 ? 9.204 -5.538 1.238 1.00 36.69 206 GLN A CA 1
ATOM 1628 C C . GLN A 1 206 ? 7.828 -5.557 1.902 1.00 36.69 206 GLN A C 1
ATOM 1630 O O . GLN A 1 206 ? 7.382 -6.608 2.358 1.00 36.69 206 GLN A O 1
ATOM 1635 N N . VAL A 1 207 ? 7.154 -4.407 1.948 1.00 45.56 207 VAL A N 1
ATOM 1636 C CA . VAL A 1 207 ? 5.781 -4.292 2.453 1.00 45.56 207 VAL A CA 1
ATOM 1637 C C . VAL A 1 207 ? 5.026 -3.325 1.545 1.00 45.56 207 VAL A C 1
ATOM 1639 O O . VAL A 1 207 ? 5.463 -2.194 1.361 1.00 45.56 207 VAL A O 1
ATOM 1642 N N . SER A 1 208 ? 3.908 -3.767 0.965 1.00 37.94 208 SER A N 1
ATOM 1643 C CA . SER A 1 208 ? 2.903 -2.868 0.384 1.00 37.94 208 SER A CA 1
ATOM 1644 C C . SER A 1 208 ? 1.679 -2.780 1.310 1.00 37.94 208 SER A C 1
ATOM 1646 O O . SER A 1 208 ? 0.853 -3.675 1.484 1.00 37.94 208 SER A O 1
ATOM 1648 N N . LEU A 1 209 ? 1.643 -1.647 1.981 1.00 46.91 209 LEU A N 1
ATOM 1649 C CA . LEU A 1 209 ? 0.494 -0.955 2.532 1.00 46.91 209 LEU A CA 1
ATOM 1650 C C . LEU A 1 209 ? 0.761 0.499 2.100 1.00 46.91 209 LEU A C 1
ATOM 1652 O O . LEU A 1 209 ? 1.931 0.848 1.923 1.00 46.91 209 LEU A O 1
ATOM 1656 N N . ILE A 1 210 ? -0.248 1.344 1.878 1.00 43.78 210 ILE A N 1
ATOM 1657 C CA . ILE A 1 210 ? 0.012 2.782 1.669 1.00 43.78 210 ILE A CA 1
ATOM 1658 C C . ILE A 1 210 ? 0.490 3.331 3.019 1.00 43.78 210 ILE A C 1
ATOM 1660 O O . ILE A 1 210 ? -0.293 3.790 3.840 1.00 43.78 210 ILE A O 1
ATOM 1664 N N . ALA A 1 211 ? 1.772 3.143 3.281 1.00 48.34 211 ALA A N 1
ATOM 1665 C CA . ALA A 1 211 ? 2.518 3.669 4.393 1.00 48.34 211 ALA A CA 1
ATOM 1666 C C . ALA A 1 211 ? 3.472 4.660 3.747 1.00 48.34 211 ALA A C 1
ATOM 1668 O O . ALA A 1 211 ? 4.270 4.259 2.905 1.00 48.34 211 ALA A O 1
ATOM 1669 N N . ASP A 1 212 ? 3.351 5.939 4.079 1.00 47.16 212 ASP A N 1
ATOM 1670 C CA . ASP A 1 212 ? 4.333 6.940 3.682 1.00 47.16 212 ASP A CA 1
ATOM 1671 C C . ASP A 1 212 ? 5.532 6.786 4.631 1.00 47.16 212 ASP A C 1
ATOM 1673 O O . ASP A 1 212 ? 5.430 7.176 5.799 1.00 47.16 212 ASP A O 1
ATOM 1677 N N . PRO A 1 213 ? 6.653 6.160 4.215 1.00 50.31 213 PRO A N 1
ATOM 1678 C CA . PRO A 1 213 ? 7.767 5.954 5.124 1.00 50.31 213 PRO A CA 1
ATOM 1679 C C . PRO A 1 213 ? 8.445 7.302 5.382 1.00 50.31 213 PRO A C 1
ATOM 1681 O O . PRO A 1 213 ? 9.014 7.911 4.475 1.00 50.31 213 PRO A O 1
ATOM 1684 N N . ILE A 1 214 ? 8.412 7.775 6.627 1.00 50.34 214 ILE A N 1
ATOM 1685 C CA . ILE A 1 214 ? 9.206 8.935 7.033 1.00 50.34 214 ILE A CA 1
ATOM 1686 C C . ILE A 1 214 ? 10.610 8.432 7.372 1.00 50.34 214 ILE A C 1
ATOM 1688 O O . ILE A 1 214 ? 10.839 7.817 8.413 1.00 50.34 214 ILE A O 1
ATOM 1692 N N . GLU A 1 215 ? 11.557 8.663 6.464 1.00 49.66 215 GLU A N 1
ATOM 1693 C CA . GLU A 1 215 ? 12.955 8.284 6.661 1.00 49.66 215 GLU A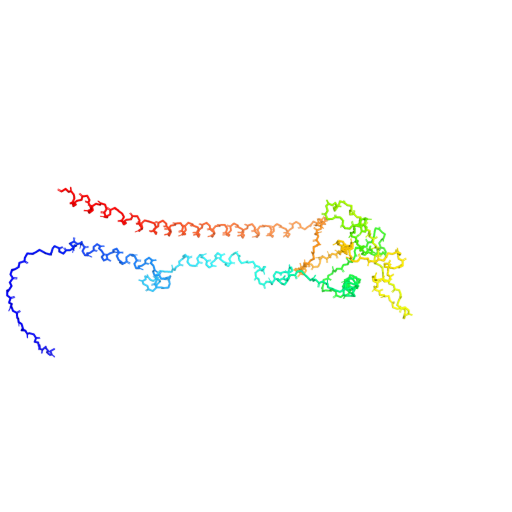 CA 1
ATOM 1694 C C . GLU A 1 215 ? 13.638 9.262 7.628 1.00 49.66 215 GLU A C 1
ATOM 1696 O O . GLU A 1 215 ? 13.958 10.402 7.284 1.00 49.66 215 GLU A O 1
ATOM 1701 N N . HIS A 1 216 ? 13.891 8.809 8.854 1.00 47.34 216 HIS A N 1
ATOM 1702 C CA . HIS A 1 216 ? 14.742 9.529 9.792 1.00 47.34 216 HIS A CA 1
ATOM 1703 C C . HIS A 1 216 ? 16.194 9.074 9.634 1.00 47.34 216 HIS A C 1
ATOM 1705 O O . HIS A 1 216 ? 16.525 7.906 9.830 1.00 47.34 216 HIS A O 1
ATOM 1711 N N . ARG A 1 217 ? 17.091 10.016 9.317 1.00 46.41 217 ARG A N 1
ATOM 1712 C CA . ARG A 1 217 ? 18.538 9.764 9.330 1.00 46.41 217 ARG A CA 1
ATOM 1713 C C . ARG A 1 217 ? 19.014 9.666 10.777 1.00 46.41 217 ARG A C 1
ATOM 1715 O O . ARG A 1 217 ? 19.115 10.681 11.463 1.00 46.41 217 ARG A O 1
ATOM 1722 N N . CYS A 1 218 ? 19.308 8.460 11.248 1.00 54.09 218 CYS A N 1
ATOM 1723 C CA . CYS A 1 218 ? 19.953 8.284 12.544 1.00 54.09 218 CYS A CA 1
ATOM 1724 C C . CYS A 1 218 ? 21.431 8.698 12.462 1.00 54.09 218 CYS A C 1
ATOM 1726 O O . CYS A 1 218 ? 22.141 8.326 11.530 1.00 54.09 218 CYS A O 1
ATOM 1728 N N . SER A 1 219 ? 21.888 9.464 13.456 1.00 48.19 219 SER A N 1
ATOM 1729 C CA . SER A 1 219 ? 23.261 9.969 13.593 1.00 48.19 219 SER A CA 1
ATOM 1730 C C . SER A 1 219 ? 24.222 8.864 14.046 1.00 48.19 219 SER A C 1
ATOM 1732 O O . SER A 1 219 ? 24.783 8.931 15.139 1.00 48.19 219 SER A O 1
ATOM 1734 N N . VAL A 1 220 ? 24.393 7.824 13.233 1.00 57.16 220 VAL A N 1
ATOM 1735 C CA . VAL A 1 220 ? 25.501 6.881 13.401 1.00 57.16 220 VAL A CA 1
ATOM 1736 C C . VAL A 1 220 ? 26.482 7.118 12.264 1.00 57.16 220 VAL A C 1
ATOM 1738 O O . VAL A 1 220 ? 26.166 6.943 11.089 1.00 57.16 220 VAL A O 1
ATOM 1741 N N . GLU A 1 221 ? 27.662 7.589 12.645 1.00 52.00 221 GLU A N 1
ATOM 1742 C CA . GLU A 1 221 ? 28.793 7.876 11.773 1.00 52.00 221 GLU A CA 1
ATOM 1743 C C . GLU A 1 221 ? 29.364 6.561 11.209 1.00 52.00 221 GLU A C 1
ATOM 1745 O O . GLU A 1 221 ? 30.341 6.023 11.722 1.00 52.00 221 GLU A O 1
ATOM 1750 N N . GLU A 1 222 ? 28.761 6.024 10.148 1.00 56.50 222 GLU A N 1
ATOM 1751 C CA . GLU A 1 222 ? 29.365 4.974 9.317 1.00 56.50 222 GLU A CA 1
ATOM 1752 C C . GLU A 1 222 ? 29.727 5.528 7.933 1.00 56.50 222 GLU A C 1
ATOM 1754 O O . GLU A 1 222 ? 29.138 5.188 6.905 1.00 56.50 222 GLU A O 1
ATOM 1759 N N . GLN A 1 223 ? 30.738 6.400 7.894 1.00 54.81 223 GLN A N 1
ATOM 1760 C CA . GLN A 1 223 ? 31.212 6.997 6.639 1.00 54.81 223 GLN A CA 1
ATOM 1761 C C . GLN A 1 223 ? 31.853 5.992 5.669 1.00 54.81 223 GLN A C 1
ATOM 1763 O O . GLN A 1 223 ? 31.881 6.243 4.465 1.00 54.81 223 GLN A O 1
ATOM 1768 N N . PHE A 1 224 ? 32.345 4.843 6.145 1.00 54.09 224 PHE A N 1
ATOM 1769 C CA . PHE A 1 224 ? 33.083 3.905 5.290 1.00 54.09 224 PHE A CA 1
ATOM 1770 C C . PHE A 1 224 ? 32.183 3.068 4.360 1.00 54.09 224 PHE A C 1
ATOM 1772 O O . PHE A 1 224 ? 32.566 2.815 3.221 1.00 54.09 224 PHE A O 1
ATOM 1779 N N . GLY A 1 225 ? 30.969 2.691 4.780 1.00 54.03 225 GLY A N 1
ATOM 1780 C CA . GLY A 1 225 ? 30.086 1.818 3.986 1.00 54.03 225 GLY A CA 1
ATOM 1781 C C . GLY A 1 225 ? 29.234 2.537 2.929 1.00 54.03 225 GLY A C 1
ATOM 1782 O O . GLY A 1 225 ? 28.815 1.927 1.942 1.00 54.03 225 GLY A O 1
ATOM 1783 N N . GLN A 1 226 ? 28.965 3.834 3.111 1.00 57.06 226 GLN A N 1
ATOM 1784 C CA . GLN A 1 226 ? 28.137 4.616 2.181 1.00 57.06 226 GLN A CA 1
ATOM 1785 C C . GLN A 1 226 ? 28.885 5.003 0.899 1.00 57.06 226 GLN A C 1
ATOM 1787 O O . GLN A 1 226 ? 28.285 4.998 -0.178 1.00 57.06 226 GLN A O 1
ATOM 1792 N N . ILE A 1 227 ? 30.190 5.288 0.987 1.00 61.62 227 ILE A N 1
ATOM 1793 C CA . ILE A 1 227 ? 31.001 5.702 -0.167 1.00 61.62 227 ILE A CA 1
ATOM 1794 C C . ILE A 1 227 ? 31.155 4.542 -1.163 1.00 61.62 227 ILE A C 1
ATOM 1796 O O . ILE A 1 227 ? 30.951 4.741 -2.358 1.00 61.62 227 ILE A O 1
ATOM 1800 N N . GLU A 1 228 ? 31.423 3.316 -0.699 1.00 66.38 228 GLU A N 1
ATOM 1801 C CA . GLU A 1 228 ? 31.581 2.154 -1.590 1.00 66.38 228 GLU A CA 1
ATOM 1802 C C . GLU A 1 228 ? 30.287 1.801 -2.340 1.00 66.38 228 GLU A C 1
ATOM 1804 O O . GLU A 1 228 ? 30.318 1.526 -3.543 1.00 66.38 228 GLU A O 1
ATOM 1809 N N . LYS A 1 229 ? 29.131 1.877 -1.666 1.00 68.00 229 LYS A N 1
ATOM 1810 C CA . LYS A 1 229 ? 27.822 1.625 -2.289 1.00 68.00 229 LYS A CA 1
ATOM 1811 C C . LYS A 1 229 ? 27.462 2.708 -3.306 1.00 68.00 229 LYS A C 1
ATOM 1813 O O . LYS A 1 229 ? 27.058 2.382 -4.419 1.00 68.00 229 LYS A O 1
ATOM 1818 N N . ALA A 1 230 ? 27.661 3.982 -2.963 1.00 69.06 230 ALA A N 1
ATOM 1819 C CA . ALA A 1 230 ? 27.401 5.095 -3.876 1.00 69.06 230 ALA A CA 1
ATOM 1820 C C . ALA A 1 230 ? 28.287 5.026 -5.132 1.00 69.06 230 ALA A C 1
ATOM 1822 O O . ALA A 1 230 ? 27.807 5.240 -6.248 1.00 69.06 230 ALA A O 1
ATOM 1823 N N . VAL A 1 231 ? 29.564 4.664 -4.971 1.00 82.44 231 VAL A N 1
ATOM 1824 C CA . VAL A 1 231 ? 30.494 4.464 -6.090 1.00 82.44 231 VAL A CA 1
ATOM 1825 C C . VAL A 1 231 ? 30.064 3.276 -6.957 1.00 82.44 231 VAL A C 1
ATOM 1827 O O . VAL A 1 231 ? 30.068 3.394 -8.181 1.00 82.44 231 VAL A O 1
ATOM 1830 N N . SER A 1 232 ? 29.628 2.165 -6.356 1.00 78.50 232 SER A N 1
ATOM 1831 C CA . SER A 1 232 ? 29.156 0.985 -7.093 1.00 78.50 232 SER A CA 1
ATOM 1832 C C . SER A 1 232 ? 27.931 1.283 -7.968 1.00 78.50 232 SER A C 1
ATOM 1834 O O . SER A 1 232 ? 27.956 0.990 -9.166 1.00 78.50 232 SER A O 1
ATOM 1836 N N . TYR A 1 233 ? 26.905 1.946 -7.418 1.00 79.44 233 TYR A N 1
ATOM 1837 C CA . TYR A 1 233 ? 25.716 2.334 -8.189 1.00 79.44 233 TYR A CA 1
ATOM 1838 C C . TYR A 1 233 ? 26.056 3.313 -9.313 1.00 79.44 233 TYR A C 1
ATOM 1840 O O . TYR A 1 233 ? 25.643 3.117 -10.453 1.00 79.44 233 TYR A O 1
ATOM 1848 N N . THR A 1 234 ? 26.908 4.301 -9.030 1.00 85.88 234 THR A N 1
ATOM 1849 C CA . THR A 1 234 ? 27.342 5.277 -10.038 1.00 85.88 234 THR A CA 1
ATOM 1850 C C . THR A 1 234 ? 28.078 4.602 -11.203 1.00 85.88 234 THR A C 1
ATOM 1852 O O . THR A 1 234 ? 27.869 4.952 -12.365 1.00 85.88 234 THR A O 1
ATOM 1855 N N . ILE A 1 235 ? 28.932 3.611 -10.924 1.00 89.12 235 ILE A N 1
ATOM 1856 C CA . ILE A 1 235 ? 29.637 2.849 -11.966 1.00 89.12 235 ILE A CA 1
ATOM 1857 C C . ILE A 1 235 ? 28.646 2.043 -12.815 1.00 89.12 235 ILE A C 1
ATOM 1859 O O . ILE A 1 235 ? 28.767 2.023 -14.045 1.00 89.12 235 ILE A O 1
ATOM 1863 N N . LEU A 1 236 ? 27.663 1.400 -12.180 1.00 86.06 236 LEU A N 1
ATOM 1864 C CA . LEU A 1 236 ? 26.632 0.636 -12.877 1.00 86.06 236 LEU A CA 1
ATOM 1865 C C . LEU A 1 236 ? 25.807 1.542 -13.800 1.00 86.06 236 LEU A C 1
ATOM 1867 O O . LEU A 1 236 ? 25.712 1.245 -14.993 1.00 86.06 236 LEU A O 1
ATOM 1871 N N . ASP A 1 237 ? 25.327 2.682 -13.308 1.00 85.69 237 ASP A N 1
ATOM 1872 C CA . ASP A 1 237 ? 24.547 3.648 -14.091 1.00 85.69 237 ASP A CA 1
ATOM 1873 C C . ASP A 1 237 ? 25.317 4.141 -15.321 1.00 85.69 237 ASP A C 1
ATOM 1875 O O . ASP A 1 237 ? 24.814 4.111 -16.450 1.00 85.69 237 ASP A O 1
ATOM 1879 N N . VAL A 1 238 ? 26.586 4.521 -15.134 1.00 92.38 238 VAL A N 1
ATOM 1880 C CA . VAL A 1 238 ? 27.459 4.948 -16.237 1.00 92.38 238 VAL A CA 1
ATOM 1881 C C . VAL A 1 238 ? 27.637 3.822 -17.263 1.00 92.38 238 VAL A C 1
ATOM 1883 O O . VAL A 1 238 ? 27.576 4.071 -18.473 1.00 92.38 238 VAL A O 1
ATOM 1886 N N . SER A 1 239 ? 27.807 2.574 -16.818 1.00 88.44 239 SER A N 1
ATOM 1887 C CA . SER A 1 239 ? 27.954 1.423 -17.717 1.00 88.44 239 SER A CA 1
ATOM 1888 C C . SER A 1 239 ? 26.687 1.153 -18.545 1.00 88.44 239 SER A C 1
ATOM 1890 O O . SER A 1 239 ? 26.774 0.914 -19.757 1.00 88.44 239 SER A O 1
ATOM 1892 N N . VAL A 1 240 ? 25.504 1.283 -17.935 1.00 89.25 240 VAL A N 1
ATOM 1893 C CA . VAL A 1 240 ? 24.203 1.106 -18.597 1.00 89.25 240 VAL A CA 1
ATOM 1894 C C . VAL A 1 240 ? 23.993 2.186 -19.656 1.00 89.25 240 VAL A C 1
ATOM 1896 O O . VAL A 1 240 ? 23.592 1.875 -20.785 1.00 89.25 240 VAL A O 1
ATOM 1899 N N . ILE A 1 241 ? 24.322 3.442 -19.337 1.00 90.25 241 ILE A N 1
ATOM 1900 C CA . ILE A 1 241 ? 24.243 4.563 -20.282 1.00 90.25 241 ILE A CA 1
ATOM 1901 C C . ILE A 1 241 ? 25.123 4.286 -21.506 1.00 90.25 241 ILE A C 1
ATOM 1903 O O . ILE A 1 241 ? 24.655 4.398 -22.644 1.00 90.25 241 ILE A O 1
ATOM 1907 N N . LEU A 1 242 ? 26.370 3.852 -21.302 1.00 90.88 242 LEU A N 1
ATOM 1908 C CA . LEU A 1 242 ? 27.294 3.546 -22.398 1.00 90.88 242 LEU A CA 1
ATOM 1909 C C . LEU A 1 242 ? 26.770 2.425 -23.309 1.00 90.88 242 LEU A C 1
ATOM 1911 O O . LEU A 1 242 ? 26.756 2.577 -24.536 1.00 90.88 242 LEU A O 1
ATOM 1915 N N . VAL A 1 243 ? 26.280 1.321 -22.739 1.00 90.38 243 VAL A N 1
ATOM 1916 C CA . VAL A 1 243 ? 25.706 0.206 -23.514 1.00 90.38 243 VAL A CA 1
ATOM 1917 C C . VAL A 1 243 ? 24.453 0.646 -24.280 1.00 90.38 243 VAL A C 1
ATOM 1919 O O . VAL A 1 243 ? 24.272 0.285 -25.451 1.00 90.38 243 VAL A O 1
ATOM 1922 N N . CYS A 1 244 ? 23.615 1.492 -23.676 1.00 89.06 244 CYS A N 1
ATOM 1923 C CA . CYS A 1 244 ? 22.445 2.066 -24.333 1.00 89.06 244 CYS A CA 1
ATOM 1924 C C . CYS A 1 244 ? 22.817 2.951 -25.529 1.00 89.06 244 CYS A C 1
ATOM 1926 O O . CYS A 1 244 ? 22.209 2.806 -26.594 1.00 89.06 244 CYS A O 1
ATOM 1928 N N . LEU A 1 245 ? 23.834 3.807 -25.398 1.00 92.88 245 LEU A N 1
ATOM 1929 C CA . LEU A 1 245 ? 24.314 4.667 -26.484 1.00 92.88 245 LEU A CA 1
ATOM 1930 C C . LEU A 1 245 ? 24.884 3.848 -27.651 1.00 92.88 245 LEU A C 1
ATOM 1932 O O . LEU A 1 245 ? 24.544 4.096 -28.812 1.00 92.88 245 LEU A O 1
ATOM 1936 N N . LEU A 1 246 ? 25.689 2.820 -27.366 1.00 90.75 246 LEU A N 1
ATOM 1937 C CA . LEU A 1 246 ? 26.233 1.925 -28.395 1.00 90.75 246 LEU A CA 1
ATOM 1938 C C . LEU A 1 246 ? 25.126 1.167 -29.147 1.00 90.75 246 LEU A C 1
ATOM 1940 O O . LEU A 1 246 ? 25.194 1.000 -30.375 1.00 90.75 246 LEU A O 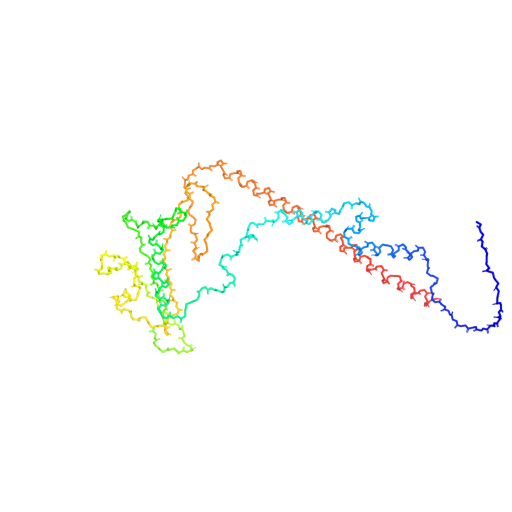1
ATOM 1944 N N . SER A 1 247 ? 24.085 0.741 -28.427 1.00 90.50 247 SER A N 1
ATOM 1945 C CA . SER A 1 247 ? 22.910 0.081 -29.003 1.00 90.50 247 SER A CA 1
ATOM 1946 C C . SER A 1 247 ? 22.115 1.039 -29.894 1.00 90.50 247 SER A C 1
ATOM 1948 O O . SER A 1 247 ? 21.817 0.713 -31.050 1.00 90.50 247 SER A O 1
ATOM 1950 N N . PHE A 1 248 ? 21.873 2.264 -29.419 1.00 90.06 248 PHE A N 1
ATOM 1951 C CA . PHE A 1 248 ? 21.184 3.311 -30.170 1.00 90.06 248 PHE A CA 1
ATOM 1952 C C . PHE A 1 248 ? 21.904 3.643 -31.484 1.00 90.06 248 PHE A C 1
ATOM 1954 O O . PHE A 1 248 ? 21.307 3.560 -32.559 1.00 90.06 248 PHE A O 1
ATOM 1961 N N . VAL A 1 249 ? 23.215 3.901 -31.442 1.00 91.81 249 VAL A N 1
ATOM 1962 C CA . VAL A 1 249 ? 24.023 4.185 -32.641 1.00 91.81 249 VAL A CA 1
ATOM 1963 C C . VAL A 1 249 ? 23.990 3.012 -33.633 1.00 91.81 249 VAL A C 1
ATOM 1965 O O . VAL A 1 249 ? 23.870 3.205 -34.849 1.00 91.81 249 VAL A O 1
ATOM 1968 N N . SER A 1 250 ? 24.065 1.775 -33.137 1.00 86.69 250 SER A N 1
ATOM 1969 C CA . SER A 1 250 ? 23.996 0.561 -33.963 1.00 86.69 250 SER A CA 1
ATOM 1970 C C . SER A 1 250 ? 22.629 0.360 -34.624 1.00 86.69 250 SER A C 1
ATOM 1972 O O . SER A 1 250 ? 22.563 -0.173 -35.747 1.00 86.69 250 SER A O 1
ATOM 1974 N N . CYS A 1 251 ? 21.558 0.794 -33.953 1.00 88.94 251 CYS A N 1
ATOM 1975 C CA . CYS A 1 251 ? 20.191 0.817 -34.462 1.00 88.94 251 CYS A CA 1
ATOM 1976 C C . CYS A 1 251 ? 20.027 1.888 -35.549 1.00 88.94 251 CYS A C 1
ATOM 1978 O O . CYS A 1 251 ? 19.662 1.553 -36.679 1.00 88.94 251 CYS A O 1
ATOM 1980 N N . VAL A 1 252 ? 20.431 3.133 -35.275 1.00 92.12 252 VAL A N 1
ATOM 1981 C CA . VAL A 1 252 ? 20.393 4.253 -36.234 1.00 92.12 252 VAL A CA 1
ATOM 1982 C C . VAL A 1 252 ? 21.164 3.914 -37.512 1.00 92.12 252 VAL A C 1
ATOM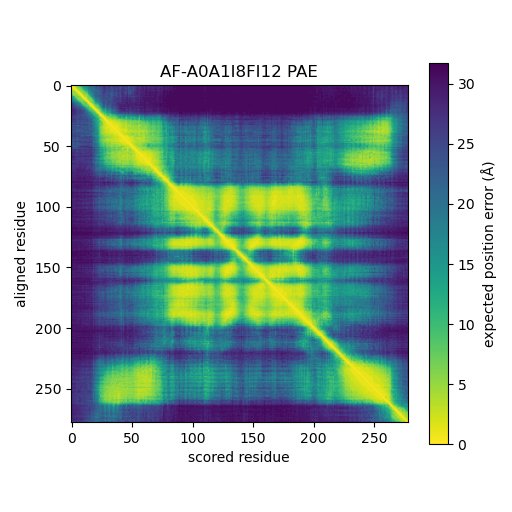 1984 O O . VAL A 1 252 ? 20.645 4.086 -38.613 1.00 92.12 2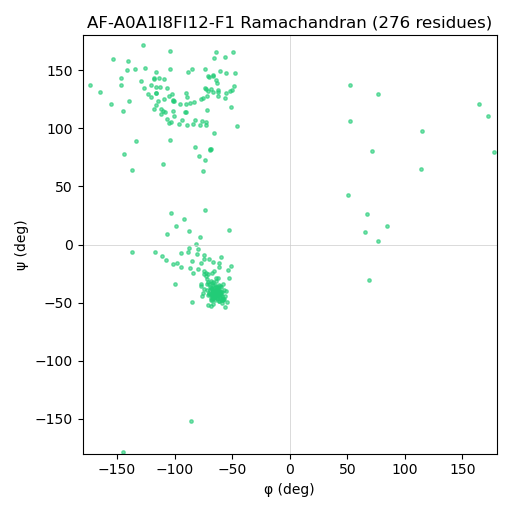52 VAL A O 1
ATOM 1987 N N . ARG A 1 253 ? 22.365 3.325 -37.408 1.00 90.38 253 ARG A N 1
ATOM 1988 C CA . ARG A 1 253 ? 23.129 2.850 -38.582 1.00 90.38 253 ARG A CA 1
ATOM 1989 C C . ARG A 1 253 ? 22.385 1.785 -39.390 1.00 90.38 253 ARG A C 1
ATOM 1991 O O . ARG A 1 253 ? 22.516 1.731 -40.615 1.00 90.38 253 ARG A O 1
ATOM 1998 N N . SER A 1 254 ? 21.630 0.918 -38.717 1.00 86.88 254 SER A N 1
ATOM 1999 C CA . SER A 1 254 ? 20.805 -0.106 -39.367 1.00 86.88 254 SER A CA 1
ATOM 2000 C C . SER A 1 254 ? 19.643 0.525 -40.134 1.00 86.88 254 SER A C 1
ATOM 2002 O O . SER A 1 254 ? 19.438 0.197 -41.304 1.00 86.88 254 SER A O 1
ATOM 2004 N N . LEU A 1 255 ? 18.945 1.472 -39.500 1.00 87.44 255 LEU A N 1
ATOM 2005 C CA . LEU A 1 255 ? 17.843 2.230 -40.091 1.00 87.44 255 LEU A CA 1
ATOM 2006 C C . LEU A 1 255 ? 18.314 3.069 -41.279 1.00 87.44 255 LEU A C 1
ATOM 2008 O O . LEU A 1 255 ? 17.714 2.993 -42.346 1.00 87.44 255 LEU A O 1
ATOM 2012 N N . TYR A 1 256 ? 19.437 3.778 -41.148 1.00 89.88 256 TYR A N 1
ATOM 2013 C CA . TYR A 1 256 ? 20.028 4.561 -42.233 1.00 89.88 256 TYR A CA 1
ATOM 2014 C C . TYR A 1 256 ? 20.372 3.688 -43.445 1.00 89.88 256 TYR A C 1
ATOM 2016 O O . TYR A 1 256 ? 20.013 4.010 -44.578 1.00 89.88 256 TYR A O 1
ATOM 2024 N N . LYS A 1 257 ? 21.016 2.531 -43.225 1.00 85.25 257 LYS A N 1
ATOM 2025 C CA . LYS A 1 257 ? 21.307 1.576 -44.305 1.00 85.25 257 LYS A CA 1
ATOM 2026 C C . LYS A 1 257 ? 20.021 1.048 -44.947 1.00 85.25 257 LYS A C 1
ATOM 2028 O O . LYS A 1 257 ? 19.983 0.921 -46.169 1.00 85.25 257 LYS A O 1
ATOM 2033 N N . GLY A 1 258 ? 18.995 0.773 -44.139 1.00 84.38 258 GLY A N 1
ATOM 2034 C CA . GLY A 1 258 ? 17.645 0.416 -44.578 1.00 84.38 258 GLY A CA 1
ATOM 2035 C C . GLY A 1 258 ? 17.034 1.475 -45.495 1.00 84.38 258 GLY A C 1
ATOM 2036 O O . GLY A 1 258 ? 16.653 1.169 -46.624 1.00 84.38 258 GLY A O 1
ATOM 2037 N N . ASN A 1 259 ? 17.015 2.730 -45.045 1.00 83.06 259 ASN A N 1
ATOM 2038 C CA . ASN A 1 259 ? 16.437 3.846 -45.787 1.00 83.06 259 ASN A CA 1
ATOM 2039 C C . ASN A 1 259 ? 17.205 4.137 -47.082 1.00 83.06 259 ASN A C 1
ATOM 2041 O O . ASN A 1 259 ? 16.601 4.332 -48.130 1.00 83.06 259 ASN A O 1
ATOM 2045 N N . ARG A 1 260 ? 18.541 4.049 -47.059 1.00 82.50 260 ARG A N 1
ATOM 2046 C CA . ARG A 1 260 ? 19.368 4.183 -48.266 1.00 82.50 260 ARG A CA 1
ATOM 2047 C C . ARG A 1 260 ? 19.028 3.131 -49.325 1.00 82.50 260 ARG A C 1
ATOM 2049 O O . ARG A 1 260 ? 19.033 3.441 -50.507 1.00 82.50 260 ARG A O 1
ATOM 2056 N N . MET A 1 261 ? 18.705 1.896 -48.931 1.00 77.75 261 MET A N 1
ATOM 2057 C CA . MET A 1 261 ? 18.262 0.869 -49.888 1.00 77.75 261 MET A CA 1
ATOM 2058 C C . MET A 1 261 ? 16.843 1.123 -50.418 1.00 77.75 261 MET A C 1
ATOM 2060 O O . MET A 1 261 ? 16.535 0.676 -51.519 1.00 77.75 261 MET A O 1
ATOM 2064 N N . ARG A 1 262 ? 15.999 1.858 -49.678 1.00 71.94 262 ARG A N 1
ATOM 2065 C CA . ARG A 1 262 ? 14.687 2.324 -50.156 1.00 71.94 262 ARG A CA 1
ATOM 2066 C C . ARG A 1 262 ? 14.821 3.494 -51.140 1.00 71.94 262 ARG A C 1
ATOM 2068 O O . ARG A 1 262 ? 14.156 3.482 -52.166 1.00 71.94 262 ARG A O 1
ATOM 2075 N N . LEU A 1 263 ? 15.716 4.448 -50.874 1.00 65.38 263 LEU A N 1
ATOM 2076 C CA . LEU A 1 263 ? 15.903 5.674 -51.670 1.00 65.38 263 LEU A CA 1
ATOM 2077 C C . LEU A 1 263 ? 16.674 5.487 -52.990 1.00 65.38 263 LEU A C 1
ATOM 2079 O O . LEU A 1 263 ? 16.599 6.340 -53.865 1.00 65.38 263 LEU A O 1
ATOM 2083 N N . VAL A 1 264 ? 17.375 4.365 -53.176 1.00 60.56 264 VAL A N 1
ATOM 2084 C CA . VAL A 1 264 ? 17.976 4.008 -54.479 1.00 60.56 264 VAL A CA 1
ATOM 2085 C C . VAL A 1 264 ? 16.912 3.525 -55.488 1.00 60.56 264 VAL A C 1
ATOM 2087 O O . VAL A 1 264 ? 17.192 3.469 -56.680 1.00 60.56 264 VAL A O 1
ATOM 2090 N N . ARG A 1 265 ? 15.670 3.237 -55.056 1.00 55.12 265 ARG A N 1
ATOM 2091 C CA . ARG A 1 265 ? 14.559 2.892 -55.967 1.00 55.12 265 ARG A CA 1
ATOM 2092 C C . ARG A 1 265 ? 14.086 4.058 -56.862 1.00 55.12 265 ARG A C 1
ATOM 2094 O O . ARG A 1 265 ? 13.967 3.817 -58.057 1.00 55.12 265 ARG A O 1
ATOM 2101 N N . PRO A 1 266 ? 13.836 5.292 -56.376 1.00 52.22 266 PRO A N 1
ATOM 2102 C CA . PRO A 1 266 ? 13.313 6.362 -57.236 1.00 52.22 266 PRO A CA 1
ATOM 2103 C C . PRO A 1 266 ? 14.320 6.933 -58.247 1.00 52.22 266 PRO A C 1
ATOM 2105 O O . PRO A 1 266 ? 13.909 7.342 -59.324 1.00 52.22 266 PRO A O 1
ATOM 2108 N N . LEU A 1 267 ? 15.629 6.931 -57.964 1.00 50.56 267 LEU A N 1
ATOM 2109 C CA . LEU A 1 267 ? 16.617 7.532 -58.878 1.00 50.56 267 LEU A CA 1
ATOM 2110 C C . LEU A 1 267 ? 16.829 6.715 -60.161 1.00 50.56 267 LEU A C 1
ATOM 2112 O O . LEU A 1 267 ? 17.019 7.294 -61.224 1.00 50.56 267 LEU A O 1
ATOM 2116 N N . VAL A 1 268 ? 16.743 5.383 -60.083 1.00 54.00 268 VAL A N 1
ATOM 2117 C CA . VAL A 1 268 ? 16.848 4.512 -61.266 1.00 54.00 268 VAL A CA 1
ATOM 2118 C C . VAL A 1 268 ? 15.567 4.574 -62.102 1.00 54.00 268 VAL A C 1
ATOM 2120 O O . VAL A 1 268 ? 15.647 4.628 -63.322 1.00 54.00 268 VAL A O 1
ATOM 2123 N N . VAL A 1 269 ? 14.392 4.649 -61.467 1.00 53.69 269 VAL A N 1
ATOM 2124 C CA . VAL A 1 269 ? 13.111 4.778 -62.184 1.00 53.69 269 VAL A CA 1
ATOM 2125 C C . VAL A 1 269 ? 13.000 6.147 -62.866 1.00 53.69 269 VAL A C 1
ATOM 2127 O O . VAL A 1 269 ? 12.636 6.204 -64.035 1.00 53.69 269 VAL A O 1
ATOM 2130 N N . SER A 1 270 ? 13.397 7.241 -62.206 1.00 49.28 270 SER A N 1
ATOM 2131 C CA . SER A 1 270 ? 13.382 8.575 -62.823 1.00 49.28 270 SER A CA 1
ATOM 2132 C C . SER A 1 270 ? 14.420 8.753 -63.937 1.00 49.28 270 SER A C 1
ATOM 2134 O O . SER A 1 270 ? 14.094 9.396 -64.929 1.00 49.28 270 SER A O 1
ATOM 2136 N N . LEU A 1 271 ? 15.630 8.178 -63.841 1.00 51.31 271 LEU A N 1
ATOM 2137 C CA . LEU A 1 271 ? 16.613 8.250 -64.940 1.00 51.31 271 LEU A CA 1
ATOM 2138 C C . LEU A 1 271 ? 16.218 7.401 -66.157 1.00 51.31 271 LEU A C 1
ATOM 2140 O O . LEU A 1 271 ? 16.557 7.766 -67.280 1.00 51.31 271 LEU A O 1
ATOM 2144 N N . VAL A 1 272 ? 15.529 6.275 -65.949 1.00 55.88 272 VAL A N 1
ATOM 2145 C CA . VAL A 1 272 ? 15.012 5.443 -67.048 1.00 55.88 272 VAL A CA 1
ATOM 2146 C C . VAL A 1 272 ? 13.841 6.143 -67.740 1.00 55.88 272 VAL A C 1
ATOM 2148 O O . VAL A 1 272 ? 13.788 6.149 -68.961 1.00 55.88 272 VAL A O 1
ATOM 2151 N N . VAL A 1 273 ? 12.957 6.810 -66.990 1.00 52.56 273 VAL A N 1
ATOM 2152 C CA . VAL A 1 273 ? 11.852 7.595 -67.567 1.00 52.56 273 VAL A CA 1
ATOM 2153 C C . VAL A 1 273 ? 12.356 8.845 -68.305 1.00 52.56 273 VAL A C 1
ATOM 2155 O O . VAL A 1 273 ? 11.838 9.148 -69.372 1.00 52.56 273 VAL A O 1
ATOM 2158 N N . LEU A 1 274 ? 13.396 9.535 -67.810 1.00 49.88 274 LEU A N 1
ATOM 2159 C CA . LEU A 1 274 ? 13.970 10.694 -68.515 1.00 49.88 274 LEU A CA 1
ATOM 2160 C C . LEU A 1 274 ? 14.726 10.316 -69.803 1.00 49.88 274 LEU A C 1
ATOM 2162 O O . LEU A 1 274 ? 14.680 11.076 -70.760 1.00 49.88 274 LEU A O 1
ATOM 2166 N N . ASN A 1 275 ? 15.397 9.157 -69.846 1.00 44.97 275 ASN A N 1
ATOM 2167 C CA . ASN A 1 275 ? 16.087 8.669 -71.055 1.00 44.97 275 ASN A CA 1
ATOM 2168 C C . ASN A 1 275 ? 15.151 7.993 -72.074 1.00 44.97 275 ASN A C 1
ATOM 2170 O O . ASN A 1 275 ? 15.596 7.659 -73.163 1.00 44.97 275 ASN A O 1
ATOM 2174 N N . LEU A 1 276 ? 13.882 7.756 -71.726 1.00 48.62 276 LEU A N 1
ATOM 2175 C CA . LEU A 1 276 ? 12.846 7.285 -72.658 1.00 48.62 276 LEU A CA 1
ATOM 2176 C C . LEU A 1 276 ? 12.016 8.439 -73.251 1.00 48.62 276 LEU A C 1
ATOM 2178 O O . LEU A 1 276 ? 11.190 8.205 -74.128 1.00 48.62 276 LEU A O 1
ATOM 2182 N N . LEU A 1 277 ? 12.209 9.666 -72.756 1.00 47.03 277 LEU A N 1
ATOM 2183 C CA . LEU A 1 277 ? 11.505 10.882 -73.182 1.00 47.03 277 LEU A CA 1
ATOM 2184 C C . LEU A 1 277 ? 12.384 11.833 -74.018 1.00 47.03 277 LEU A C 1
ATOM 2186 O O . LEU A 1 277 ? 11.964 12.956 -74.289 1.00 47.03 277 LEU A O 1
ATOM 2190 N N . ASN A 1 278 ? 13.577 11.394 -74.42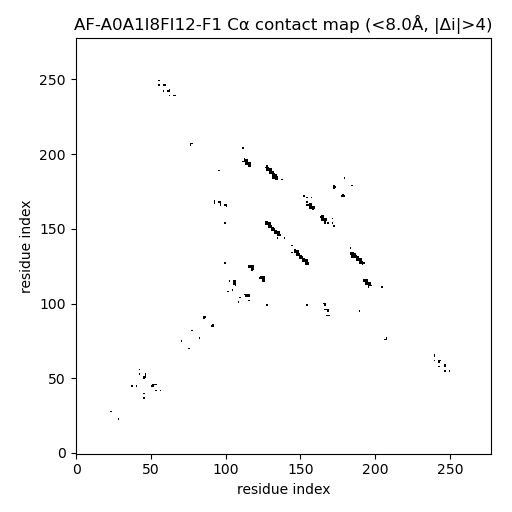3 1.00 39.72 278 ASN A N 1
ATOM 2191 C CA . ASN A 1 278 ? 14.520 12.120 -75.276 1.00 39.72 278 ASN A CA 1
ATOM 2192 C C . ASN A 1 278 ? 15.106 11.161 -76.317 1.00 39.72 278 ASN A C 1
ATOM 2194 O O . ASN A 1 278 ? 15.463 11.635 -77.415 1.00 39.72 278 ASN A O 1
#

Foldseek 3Di:
DDDDDDDDDDDDDDDDDDPDDDPDPPVVVVVLVVVVVLLPDDQVVVCVVPVDDPVLVVLVVVLCVLPDDCCVVDQDPVHPPPDDDDDDPVSVQVVVQVVQVCLVCVCPPDPARKDQDQPVPNPDHQFKKKKWWFAPDPDPPVVPSDHIDIDIDGFFFDQPVVRDTGTGPCVRCVVVVHDDDPVTTDDIDTDGDMDGDCPVCPPDDDDDDPDPDDDDDDPDPPVPVVVVVVVVVVVSVVVSVVSVVVSVVVVVVSVVVVVVSVVVVPVVVVVVVVVVVD

Organism: NCBI:txid282301

Mean predicted aligned error: 18.08 Å

Solvent-accessible surface area (backbone atoms only — not comparable to full-atom values): 17826 Å² total; per-residue (Å²): 137,82,88,91,84,91,84,90,82,88,80,90,80,93,79,89,90,76,90,73,82,74,96,59,64,65,73,57,53,55,54,50,52,54,53,52,54,63,66,75,47,52,73,67,57,49,26,75,74,67,74,51,81,61,61,68,58,55,50,51,53,50,47,52,63,71,67,60,56,74,72,79,79,43,81,62,70,74,59,94,63,74,82,93,77,74,90,46,75,68,54,47,42,49,50,52,26,49,52,53,52,49,59,74,36,30,66,79,73,46,97,57,63,34,40,65,48,58,30,102,61,85,81,46,56,67,66,37,31,43,34,38,31,24,52,72,56,94,70,86,47,94,88,64,87,77,56,73,42,75,50,74,42,77,58,68,66,41,78,63,87,79,80,45,74,40,61,49,56,63,60,52,35,50,76,73,72,44,82,90,56,73,92,48,47,78,47,78,45,79,47,73,68,75,41,75,63,65,90,81,68,84,83,78,86,88,82,77,62,103,65,86,82,81,85,75,86,72,95,68,93,60,73,75,67,54,54,58,51,54,51,50,54,53,52,50,54,54,51,48,52,52,50,50,51,57,49,49,55,56,47,52,54,49,51,51,55,51,49,52,67,56,61,59,53,58,59,56,54,51,52,52,54,56,66,72,74,112

Nearest PDB structures (foldseek):
  7sq6-assembly1_A  TM=3.305E-01  e=1.862E-08  Mus musculus
  6e7p-assembly1_A  TM=3.669E-01  e=2.898E-08  Homo sapiens

Radius of gyration: 38.72 Å; Cα contacts (8 Å, |Δi|>4): 176; chains: 1; bounding box: 63×61×121 Å

Secondary structure (DSSP, 8-state):
--------------------S----HHHHHHHHHHHHHHHS-HHHHHHHH----HHHHHHHHHHHHT--GGGTSPPSSPSSPSP---SHHHHHHHHHHHHHHHHTHHHH-SS-EEPPBPSSTTSBPPPEEEEEEESSS---TT-TT-EEEEEEE--PEE-SSS-EE--HHHHHHHTT----TTTEEEEEEE---EE--TT--------SS------------HHHHHHHHHHHHHHHHHHHHHHHHHHHHHHHHHHHHHHHHHHHHHHHHHHHHHT--

pLDDT: mean 71.6, std 18.63, range [26.84, 94.06]

InterPro domains:
  IPR039031 Mucolipin [PTHR12127] (78-262)